Protein AF-A0A0N5CHK1-F1 (afdb_monomer_lite)

Secondary structure (DSSP, 8-state):
---HHHHHHHHHTT--HHHHHHHHHHHH-TTSS-HHHHHHHHHHHHTT----S----S-S--HHHHHHHHHHHHH-TT--HHHHHHHHT--HHHHHHHHHHTT-----PPP--SS----HHHHHHHHHHHHHHHHHH-HHHHTSSSPEE-----HHHHSHHHHHHHHHTT-EEPPPPTT-GGG-HIIIIIHHHHHHHHTT---SSHHHHHHHH-

Radius of gyration: 28.59 Å; chains: 1; bounding box: 66×38×66 Å

InterPro domains:
  IPR036397 Ribonuclease H superfamily [G3DSA:3.30.420.10] (65-214)
  IPR041426 Mos1 transposase, HTH domain [PF17906] (2-49)
  IPR052709 Transposase-Methyltransferase Hybrid [PTHR46060] (111-213)

pLDDT: mean 76.2, std 13.8, range [38.25, 93.94]

Structure (mmCIF, N/CA/C/O backbone):
data_AF-A0A0N5CHK1-F1
#
_entry.id   AF-A0A0N5CHK1-F1
#
loop_
_atom_site.group_PDB
_atom_site.id
_atom_site.type_symbol
_atom_site.label_atom_id
_atom_site.label_alt_id
_atom_site.label_comp_id
_atom_site.label_asym_id
_atom_site.label_entity_id
_atom_site.label_seq_id
_atom_site.pdbx_PDB_ins_code
_atom_site.Cartn_x
_atom_site.Cartn_y
_atom_site.Cartn_z
_atom_site.occupancy
_atom_site.B_iso_or_equiv
_atom_site.auth_seq_id
_atom_site.auth_comp_id
_atom_site.auth_asym_id
_atom_site.auth_atom_id
_atom_site.pdbx_PDB_model_num
ATOM 1 N N . MET A 1 1 ? -17.441 7.096 23.312 1.00 62.09 1 MET A N 1
ATOM 2 C CA . MET A 1 1 ? -17.789 6.031 24.275 1.00 62.09 1 MET A CA 1
ATOM 3 C C . MET A 1 1 ? -19.220 5.585 24.031 1.00 62.09 1 MET A C 1
ATOM 5 O O . MET A 1 1 ? -20.075 6.449 23.854 1.00 62.09 1 MET A O 1
ATOM 9 N N . ASP A 1 2 ? -19.479 4.277 23.972 1.00 74.94 2 ASP A N 1
ATOM 10 C CA . ASP A 1 2 ? -20.844 3.752 23.862 1.00 74.94 2 ASP A CA 1
ATOM 11 C C . ASP A 1 2 ? -21.443 3.550 25.261 1.00 74.94 2 ASP A C 1
ATOM 13 O O . ASP A 1 2 ? -20.966 2.743 26.053 1.00 74.94 2 ASP A O 1
ATOM 17 N N . PHE A 1 3 ? -22.500 4.299 25.570 1.00 82.94 3 PHE A N 1
ATOM 18 C CA . PHE A 1 3 ? -23.173 4.258 26.868 1.00 82.94 3 PHE A CA 1
ATOM 19 C C . PHE A 1 3 ? -24.370 3.289 26.904 1.00 82.94 3 PHE A C 1
ATOM 21 O O . PHE A 1 3 ? -25.046 3.203 27.930 1.00 82.94 3 PHE A O 1
ATOM 28 N N . ARG A 1 4 ? -24.656 2.545 25.823 1.00 82.19 4 ARG A N 1
ATOM 29 C CA . ARG A 1 4 ? -25.821 1.638 25.731 1.00 82.19 4 ARG A CA 1
ATOM 30 C C . ARG A 1 4 ? -25.856 0.574 26.826 1.00 82.19 4 ARG A C 1
ATOM 32 O O . ARG A 1 4 ? -26.925 0.326 27.382 1.00 82.19 4 ARG A O 1
ATOM 39 N N . LEU A 1 5 ? -24.707 -0.007 27.172 1.00 80.81 5 LEU A N 1
ATOM 40 C CA . LEU A 1 5 ? -24.612 -1.005 28.242 1.00 80.81 5 LEU A CA 1
ATOM 41 C C . LEU A 1 5 ? -24.980 -0.401 29.608 1.00 80.81 5 LEU A C 1
ATOM 43 O O . LEU A 1 5 ? -25.740 -0.991 30.374 1.00 80.81 5 LEU A O 1
ATOM 47 N N . ILE A 1 6 ? -24.520 0.827 29.866 1.00 86.88 6 ILE A N 1
ATOM 48 C CA . ILE A 1 6 ? -24.834 1.582 31.087 1.00 86.88 6 ILE A CA 1
ATOM 49 C C . ILE A 1 6 ? -26.324 1.953 31.121 1.00 86.88 6 ILE A C 1
ATOM 51 O O . ILE A 1 6 ? -26.953 1.884 32.177 1.00 86.88 6 ILE A O 1
ATOM 55 N N . TYR A 1 7 ? -26.923 2.293 29.973 1.00 88.94 7 TYR A N 1
ATOM 56 C CA . TYR A 1 7 ? -28.363 2.544 29.888 1.00 88.94 7 TYR A CA 1
ATOM 57 C C . TYR A 1 7 ? -29.173 1.300 30.266 1.00 88.94 7 TYR A C 1
ATOM 59 O O . TYR A 1 7 ? -30.124 1.415 31.034 1.00 88.94 7 TYR A O 1
ATOM 67 N N . LEU A 1 8 ? -28.804 0.120 29.761 1.00 84.88 8 LEU A N 1
ATOM 68 C CA . LEU A 1 8 ? -29.519 -1.118 30.071 1.00 84.88 8 LEU A CA 1
ATOM 69 C C . LEU A 1 8 ? -29.406 -1.490 31.554 1.00 84.88 8 LEU A C 1
ATOM 71 O O . LEU A 1 8 ? -30.403 -1.878 32.161 1.00 84.88 8 LEU A O 1
ATOM 75 N N . TYR A 1 9 ? -28.216 -1.345 32.140 1.00 86.69 9 TYR A N 1
ATOM 76 C CA . TYR A 1 9 ? -27.998 -1.578 33.567 1.00 86.69 9 TYR A CA 1
ATOM 77 C C . TYR A 1 9 ? -28.905 -0.684 34.428 1.00 86.69 9 TYR A C 1
ATOM 79 O O . TYR A 1 9 ? -29.660 -1.173 35.264 1.00 86.69 9 TYR A O 1
ATOM 87 N N . GLU A 1 10 ? -28.919 0.624 34.163 1.00 90.69 10 GLU A N 1
ATOM 88 C CA . GLU A 1 10 ? -29.753 1.580 34.904 1.00 90.69 10 GLU A CA 1
ATOM 89 C C . GLU A 1 10 ? -31.259 1.380 34.652 1.00 90.69 10 GLU A C 1
ATOM 91 O O . GLU A 1 10 ? -32.068 1.606 35.553 1.00 90.69 10 GLU A O 1
ATOM 96 N N . PHE A 1 11 ? -31.642 0.914 33.459 1.00 88.69 11 PHE A N 1
ATOM 97 C CA . PHE A 1 11 ? -33.020 0.535 33.140 1.00 88.69 11 PHE A CA 1
ATOM 98 C C . PHE A 1 11 ? -33.480 -0.688 33.942 1.00 88.69 11 PHE A C 1
ATOM 100 O O . PHE A 1 11 ? -34.573 -0.663 34.506 1.00 88.69 11 PHE A O 1
ATOM 107 N N . LYS A 1 12 ? -32.643 -1.732 34.049 1.00 86.69 12 LYS A N 1
ATOM 108 C CA . LYS A 1 12 ? -32.928 -2.921 34.874 1.00 86.69 12 LYS A CA 1
ATOM 109 C C . LYS A 1 12 ? -33.036 -2.585 36.363 1.00 86.69 12 LYS A C 1
ATOM 111 O O . LYS A 1 12 ? -33.821 -3.208 37.064 1.00 86.69 12 LYS A O 1
ATOM 116 N N . LEU A 1 13 ? -32.312 -1.563 36.825 1.00 87.62 13 LEU A N 1
ATOM 117 C CA . LEU A 1 13 ? -32.441 -1.004 38.177 1.00 87.62 13 LEU A CA 1
ATOM 118 C C . LEU A 1 13 ? -33.680 -0.103 38.368 1.00 87.62 13 LEU A C 1
ATOM 120 O O . LEU A 1 13 ? -33.826 0.512 39.425 1.00 87.62 13 LEU A O 1
ATOM 124 N N . GLY A 1 14 ? -34.542 0.043 37.356 1.00 88.19 14 GLY A N 1
ATOM 125 C CA . GLY A 1 14 ? -35.774 0.832 37.438 1.00 88.19 14 GLY A CA 1
ATOM 126 C C . GLY A 1 14 ? -35.555 2.345 37.536 1.00 88.19 14 GLY A C 1
ATOM 127 O O . GLY A 1 14 ? -36.450 3.079 37.954 1.00 88.19 14 GLY A O 1
ATOM 128 N N . GLN A 1 15 ? -34.370 2.845 37.180 1.00 90.88 15 GLN A N 1
ATOM 129 C CA . GLN A 1 15 ? -34.070 4.271 37.293 1.00 90.88 15 GLN A CA 1
ATOM 130 C C . GLN A 1 15 ? -34.737 5.071 36.170 1.00 90.88 15 GLN A C 1
ATOM 132 O O . GLN A 1 15 ? -34.967 4.579 35.070 1.00 90.88 15 GLN A O 1
ATOM 137 N N . ALA A 1 16 ? -35.037 6.347 36.426 1.00 92.00 16 ALA A N 1
ATOM 138 C CA . ALA A 1 16 ? -35.591 7.240 35.411 1.00 92.00 16 ALA A CA 1
ATOM 139 C C . ALA A 1 16 ? -34.495 7.789 34.479 1.00 92.00 16 ALA A C 1
ATOM 141 O O . ALA A 1 16 ? -33.432 8.210 34.937 1.00 92.00 16 ALA A O 1
ATOM 142 N N . ALA A 1 17 ? -34.792 7.925 33.181 1.00 90.75 17 ALA A N 1
ATOM 143 C CA . ALA A 1 17 ? -33.837 8.388 32.164 1.00 90.75 17 ALA A CA 1
ATOM 144 C C . ALA A 1 17 ? -33.163 9.740 32.487 1.00 90.75 17 ALA A C 1
ATOM 146 O O . ALA A 1 17 ? -31.998 9.962 32.155 1.00 90.75 17 ALA A O 1
ATOM 147 N N . ALA A 1 18 ? -33.872 10.650 33.164 1.00 91.50 18 ALA A N 1
ATOM 148 C CA . ALA A 1 18 ? -33.305 11.923 33.611 1.00 91.50 18 ALA A CA 1
ATOM 149 C C . ALA A 1 18 ? -32.226 11.733 34.693 1.00 91.50 18 ALA A C 1
ATOM 151 O O . ALA A 1 18 ? -31.191 12.399 34.654 1.00 91.50 18 ALA A O 1
ATOM 152 N N . LYS A 1 19 ? -32.440 10.799 35.628 1.00 93.00 19 LYS A N 1
ATOM 153 C CA . LYS A 1 19 ? -31.485 10.458 36.689 1.00 93.00 19 LYS A CA 1
ATOM 154 C C . LYS A 1 19 ? -30.264 9.747 36.107 1.00 93.00 19 LYS A C 1
ATOM 156 O O . LYS A 1 19 ? -29.143 10.128 36.429 1.00 93.00 19 LYS A O 1
ATOM 161 N N . THR A 1 20 ? -30.471 8.821 35.171 1.00 93.25 20 THR A N 1
ATOM 162 C CA . THR A 1 20 ? -29.396 8.162 34.411 1.00 93.25 20 THR A CA 1
ATOM 163 C C . THR A 1 20 ? -28.550 9.173 33.633 1.00 93.25 20 THR A C 1
ATOM 165 O O . THR A 1 20 ? -27.326 9.136 33.708 1.00 93.25 20 THR A O 1
ATOM 168 N N . SER A 1 21 ? -29.176 10.144 32.956 1.00 93.94 21 SER A N 1
ATOM 169 C CA . SER A 1 21 ? -28.452 11.200 32.233 1.00 93.94 21 SER A CA 1
ATOM 170 C C . SER A 1 21 ? -27.570 12.039 33.154 1.00 93.94 21 SER A C 1
ATOM 172 O O . SER A 1 21 ? -26.433 12.336 32.798 1.00 93.94 21 SER A O 1
ATOM 174 N N . ARG A 1 22 ? -28.080 12.418 34.334 1.00 92.50 22 ARG A N 1
ATOM 175 C CA . ARG A 1 22 ? -27.316 13.187 35.327 1.00 92.50 22 ARG A CA 1
ATOM 176 C C . ARG A 1 22 ? -26.149 12.375 35.886 1.00 92.50 22 ARG A C 1
ATOM 178 O O . ARG A 1 22 ? -25.054 12.911 35.968 1.00 92.50 22 ARG A O 1
ATOM 185 N N . LYS A 1 23 ? -26.359 11.093 36.213 1.00 92.25 23 LYS A N 1
ATOM 186 C CA . LYS A 1 23 ? -25.294 10.190 36.686 1.00 92.25 23 LYS A CA 1
ATOM 187 C C . LYS A 1 23 ? -24.163 10.061 35.667 1.00 92.25 23 LYS A C 1
ATOM 189 O O . LYS A 1 23 ? -23.007 10.235 36.026 1.00 92.25 23 LYS A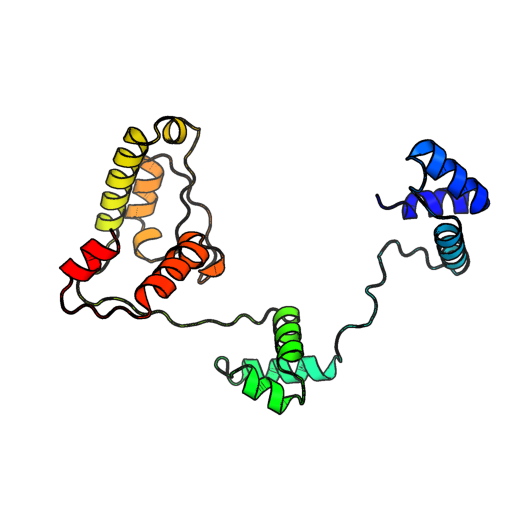 O 1
ATOM 194 N N . ILE A 1 24 ? -24.499 9.815 34.400 1.00 91.00 24 ILE A N 1
ATOM 195 C CA . ILE A 1 24 ? -23.502 9.643 33.334 1.00 91.00 24 ILE A CA 1
ATOM 196 C C . ILE A 1 24 ? -22.759 10.952 33.073 1.00 91.00 24 ILE A C 1
ATOM 198 O O . ILE A 1 24 ? -21.538 10.946 33.010 1.00 91.00 24 ILE A O 1
ATOM 202 N N . ASN A 1 25 ? -23.460 12.085 32.996 1.00 91.69 25 ASN A N 1
ATOM 203 C CA . ASN A 1 25 ? -22.794 13.375 32.803 1.00 91.69 25 ASN A CA 1
ATOM 204 C C . ASN A 1 25 ? -21.941 13.785 34.019 1.00 91.69 25 ASN A C 1
ATOM 206 O O . ASN A 1 25 ? -20.935 14.461 33.848 1.00 91.69 25 ASN A O 1
ATOM 210 N N . LYS A 1 26 ? -22.300 13.350 35.236 1.00 92.31 26 LYS A N 1
ATOM 211 C CA . LYS A 1 26 ? -21.479 13.550 36.439 1.00 92.31 26 LYS A CA 1
ATOM 212 C C . LYS A 1 26 ? -20.220 12.674 36.435 1.00 92.31 26 LYS A C 1
ATOM 214 O O . LYS A 1 26 ? -19.177 13.143 36.864 1.00 92.31 26 LYS A O 1
ATOM 219 N N . ALA A 1 27 ? -20.319 11.427 35.973 1.00 89.56 27 ALA A N 1
ATOM 220 C CA . ALA A 1 27 ? -19.205 10.477 35.977 1.00 89.56 27 ALA A CA 1
ATOM 221 C C . ALA A 1 27 ? -18.243 10.647 34.787 1.00 89.56 27 ALA A C 1
ATOM 223 O O . ALA A 1 27 ? -17.043 10.479 34.951 1.00 89.56 27 ALA A O 1
ATOM 224 N N . PHE A 1 28 ? -18.762 10.980 33.601 1.00 88.06 28 PHE A N 1
ATOM 225 C CA . PHE A 1 28 ? -17.998 11.001 32.344 1.00 88.06 28 PHE A CA 1
ATOM 226 C C . PHE A 1 28 ? -17.829 12.405 31.740 1.00 88.06 28 PHE A C 1
ATOM 228 O O . PHE A 1 28 ? -17.188 12.553 30.705 1.00 88.06 28 PHE A O 1
ATOM 235 N N . GLY A 1 29 ? -18.388 13.439 32.377 1.00 86.81 29 GLY A N 1
ATOM 236 C CA . GLY A 1 29 ? -18.289 14.835 31.947 1.00 86.81 29 GLY A CA 1
ATOM 237 C C . GLY A 1 29 ? -19.579 15.392 31.339 1.00 86.81 29 GLY A C 1
ATOM 238 O O . GLY A 1 29 ? -20.429 14.664 30.805 1.00 86.81 29 GLY A O 1
ATOM 239 N N . GLN A 1 30 ? -19.735 16.716 31.425 1.00 77.56 30 GLN A N 1
ATOM 240 C CA . GLN A 1 30 ? -20.906 17.436 30.924 1.00 77.56 30 GLN A CA 1
ATOM 241 C C . GLN A 1 30 ? -21.118 17.122 29.428 1.00 77.56 30 GLN A C 1
ATOM 243 O O . GLN A 1 30 ? -20.192 17.232 28.634 1.00 77.56 30 GLN A O 1
ATOM 248 N N . ARG A 1 31 ? -22.354 16.774 29.032 1.00 80.06 31 ARG A N 1
ATOM 249 C CA . ARG A 1 31 ? -22.768 16.421 27.648 1.00 80.06 31 ARG A CA 1
ATOM 250 C C . ARG A 1 31 ? -22.322 15.045 27.127 1.00 80.06 31 ARG A C 1
ATOM 252 O O . ARG A 1 31 ? -22.572 14.756 25.961 1.00 80.06 31 ARG A O 1
ATOM 259 N N . SER A 1 32 ? -21.787 14.165 27.973 1.00 83.19 32 SER A N 1
ATOM 260 C CA . SER A 1 32 ? -21.510 12.761 27.610 1.00 83.19 32 SER A CA 1
ATOM 261 C C . SER A 1 32 ? -22.737 12.024 27.066 1.00 83.19 32 SER A C 1
ATOM 263 O O . SER A 1 32 ? -22.637 11.174 26.185 1.00 83.19 32 SER A O 1
ATOM 265 N N . THR A 1 33 ? -23.925 12.355 27.575 1.00 84.00 33 THR A N 1
ATOM 266 C CA . THR A 1 33 ? -25.187 11.785 27.109 1.00 84.00 33 THR A CA 1
ATOM 267 C C . THR A 1 33 ? -26.345 12.777 27.199 1.00 84.00 33 THR A C 1
ATOM 269 O O . THR A 1 33 ? -26.366 13.685 28.038 1.00 84.00 33 THR A O 1
ATOM 272 N N . ASN A 1 34 ? -27.357 12.570 26.353 1.00 87.69 34 ASN A N 1
ATOM 273 C CA . ASN A 1 34 ? -28.593 13.345 26.341 1.00 87.69 34 ASN A CA 1
ATOM 274 C C . ASN A 1 34 ? -29.754 12.519 26.921 1.00 87.69 34 ASN A C 1
ATOM 276 O O . ASN A 1 34 ? -29.996 11.384 26.499 1.00 87.69 34 ASN A O 1
ATOM 280 N N . LYS A 1 35 ? -30.535 13.124 27.828 1.00 91.00 35 LYS A N 1
ATOM 281 C CA . LYS A 1 35 ? -31.791 12.569 28.365 1.00 91.00 35 LYS A CA 1
ATOM 282 C C . LYS A 1 35 ? -32.686 11.997 27.261 1.00 91.00 35 LYS A C 1
ATOM 284 O O . LYS A 1 35 ? -33.236 10.912 27.435 1.00 91.00 35 LYS A O 1
ATOM 289 N N . ARG A 1 36 ? -32.813 12.693 26.126 1.00 86.69 36 ARG A N 1
ATOM 290 C CA . ARG A 1 36 ? -33.676 12.289 25.002 1.00 86.69 36 ARG A CA 1
ATOM 291 C C . ARG A 1 36 ? -33.212 10.979 24.356 1.00 86.69 36 ARG A C 1
ATOM 293 O O . ARG A 1 36 ? -34.038 10.154 23.976 1.00 86.69 36 ARG A O 1
ATOM 300 N N . THR A 1 37 ? -31.900 10.760 24.288 1.00 86.75 37 THR A N 1
ATOM 301 C CA . THR A 1 37 ? -31.298 9.519 23.779 1.00 86.75 37 THR A CA 1
ATOM 302 C C . THR A 1 37 ? -31.564 8.353 24.727 1.00 86.75 37 THR A C 1
ATOM 304 O O . THR A 1 37 ? -31.977 7.286 24.278 1.00 86.75 37 THR A O 1
ATOM 307 N N . ILE A 1 38 ? -31.419 8.572 26.038 1.00 89.12 38 ILE A N 1
ATOM 308 C CA . ILE A 1 38 ? -31.688 7.549 27.061 1.00 89.12 38 ILE A CA 1
ATOM 309 C C . ILE A 1 38 ? -33.172 7.178 27.082 1.00 89.12 38 ILE A C 1
ATOM 311 O O . ILE A 1 38 ? -33.503 5.999 27.117 1.00 89.12 38 ILE A O 1
ATOM 315 N N . GLN A 1 39 ? -34.075 8.159 26.987 1.00 90.31 39 GLN A N 1
ATOM 316 C CA . GLN A 1 39 ? -35.518 7.906 26.905 1.00 90.31 39 GLN A CA 1
ATOM 317 C C . GLN A 1 39 ? -35.884 7.034 25.699 1.00 90.31 39 GLN A C 1
ATOM 319 O O . GLN A 1 39 ? -36.631 6.070 25.849 1.00 90.31 39 GLN A O 1
ATOM 324 N N . ARG A 1 40 ? -35.322 7.331 24.518 1.00 87.88 40 ARG A N 1
ATOM 325 C CA . ARG A 1 40 ? -35.526 6.510 23.315 1.00 87.88 40 ARG A CA 1
ATOM 326 C C . ARG A 1 40 ? -35.016 5.079 23.505 1.00 87.88 40 ARG A C 1
ATOM 328 O O . ARG A 1 40 ? -35.692 4.148 23.086 1.00 87.88 40 ARG A O 1
ATOM 335 N N . GLN A 1 41 ? -33.864 4.893 24.149 1.00 84.44 41 GLN A N 1
ATOM 336 C CA . GLN A 1 41 ? -33.317 3.560 24.432 1.00 84.44 41 GLN A CA 1
ATOM 337 C C . GLN A 1 41 ? -34.148 2.794 25.470 1.00 84.44 41 GLN A C 1
ATOM 339 O O . GLN A 1 41 ? -34.466 1.631 25.260 1.00 84.44 41 GLN A O 1
ATOM 344 N N . PHE A 1 42 ? -34.605 3.449 26.538 1.00 89.62 42 PHE A N 1
ATOM 345 C CA . PHE A 1 42 ? -35.477 2.823 27.540 1.00 89.62 42 PHE A CA 1
ATOM 346 C C . PHE A 1 42 ? -36.806 2.379 26.935 1.00 89.62 42 PHE A C 1
ATOM 348 O O . PHE A 1 42 ? -37.318 1.320 27.289 1.00 89.62 42 PHE A O 1
ATOM 355 N N . GLN A 1 43 ? -37.349 3.152 25.993 1.00 86.19 43 GLN A N 1
ATOM 356 C CA . GLN A 1 43 ? -38.550 2.749 25.271 1.00 86.19 43 GLN A CA 1
ATOM 357 C C . GLN A 1 43 ? -38.309 1.501 24.409 1.00 86.19 43 GLN A C 1
ATOM 359 O O . GLN A 1 43 ? -39.164 0.622 24.367 1.00 86.19 43 GLN A O 1
ATOM 364 N N . LYS A 1 44 ? -37.133 1.375 23.781 1.00 82.38 44 LYS A N 1
ATOM 365 C CA . LYS A 1 44 ? -36.745 0.157 23.049 1.00 82.38 44 LYS A CA 1
ATOM 366 C C . LYS A 1 44 ? -36.615 -1.055 23.975 1.00 82.38 44 LYS A C 1
ATOM 368 O O . LYS A 1 44 ? -37.156 -2.110 23.662 1.00 82.38 44 LYS A O 1
ATOM 373 N N . PHE A 1 45 ? -36.003 -0.882 25.148 1.00 84.06 45 PHE A N 1
ATOM 374 C CA . PHE A 1 45 ? -35.870 -1.953 26.141 1.00 84.06 45 PHE A CA 1
ATOM 375 C C . PHE A 1 45 ? -37.221 -2.410 26.709 1.00 84.06 45 PHE A C 1
ATOM 377 O O . PHE A 1 45 ? -37.423 -3.606 26.909 1.00 84.06 45 PHE A O 1
ATOM 384 N N . ARG A 1 46 ? -38.177 -1.489 26.909 1.00 83.31 46 ARG A N 1
ATOM 385 C CA . ARG A 1 46 ? -39.568 -1.832 27.270 1.00 83.31 46 ARG A CA 1
ATOM 386 C C . ARG A 1 46 ? -40.242 -2.697 26.210 1.00 83.31 46 ARG A C 1
ATOM 388 O O . ARG A 1 46 ? -40.985 -3.608 26.553 1.00 83.31 46 ARG A O 1
ATOM 395 N N . ASN A 1 47 ? -39.918 -2.462 24.943 1.00 78.19 47 ASN A N 1
ATOM 396 C CA . ASN A 1 47 ? -40.441 -3.213 23.806 1.00 78.19 47 ASN A CA 1
ATOM 397 C C . ASN A 1 47 ? -39.655 -4.523 23.535 1.00 78.19 47 ASN A C 1
ATOM 399 O O . ASN A 1 47 ? -39.743 -5.062 22.437 1.00 78.19 47 ASN A O 1
ATOM 403 N N . ARG A 1 48 ? -38.886 -5.031 24.519 1.00 63.53 48 ARG A N 1
ATOM 404 C CA . ARG A 1 48 ? -38.045 -6.252 24.474 1.00 63.53 48 ARG A CA 1
ATOM 405 C C . ARG A 1 48 ? -36.960 -6.290 23.383 1.00 63.53 48 ARG A C 1
ATOM 407 O O . ARG A 1 48 ? -36.336 -7.328 23.185 1.00 63.53 48 ARG A O 1
ATOM 414 N N . ASP A 1 49 ? -36.647 -5.162 22.748 1.00 60.72 49 ASP A N 1
ATOM 415 C CA . ASP A 1 49 ? -35.516 -5.044 21.820 1.00 60.72 49 ASP A CA 1
ATOM 416 C C . ASP A 1 49 ? -34.243 -4.696 22.616 1.00 60.72 49 ASP A C 1
ATOM 418 O O . ASP A 1 49 ? -33.908 -3.528 22.823 1.00 60.72 49 ASP A O 1
ATOM 422 N N . ILE A 1 50 ? -33.576 -5.728 23.148 1.00 57.50 50 ILE A N 1
ATOM 423 C CA . ILE A 1 50 ? -32.321 -5.628 23.927 1.00 57.50 50 ILE A CA 1
ATOM 424 C C . ILE A 1 50 ? -31.096 -5.741 22.991 1.00 57.50 50 ILE A C 1
ATOM 426 O O . ILE A 1 50 ? -29.965 -5.885 23.446 1.00 57.50 50 ILE A O 1
ATOM 430 N N . SER A 1 51 ? -31.291 -5.692 21.668 1.00 55.81 51 SER A N 1
ATOM 431 C CA . SER A 1 51 ? -30.190 -5.845 20.715 1.00 55.81 51 SER A CA 1
ATOM 432 C C . SER A 1 51 ? -29.128 -4.750 20.915 1.00 55.81 51 SER A C 1
ATOM 434 O O . SER A 1 51 ? -29.385 -3.549 20.827 1.00 55.81 51 SER A O 1
ATOM 436 N N . PHE A 1 52 ? -27.902 -5.174 21.234 1.00 47.69 52 PHE A N 1
ATOM 437 C CA . PHE A 1 52 ? -26.760 -4.276 21.454 1.00 47.69 52 PHE A CA 1
ATOM 438 C C . PHE A 1 52 ? -26.143 -3.778 20.145 1.00 47.69 52 PHE A C 1
ATOM 440 O O . PHE A 1 52 ? -25.389 -2.802 20.128 1.00 47.69 52 PHE A O 1
ATOM 447 N N . GLN A 1 53 ? -26.494 -4.419 19.034 1.00 39.28 53 GLN A N 1
ATOM 448 C CA . GLN A 1 53 ? -26.010 -4.062 17.718 1.00 39.28 53 GLN A CA 1
ATOM 449 C C . GLN A 1 53 ? -26.752 -2.823 17.217 1.00 39.28 53 GLN A C 1
ATOM 451 O O . GLN A 1 53 ? -27.971 -2.683 17.329 1.00 39.28 53 GLN A O 1
ATOM 456 N N . ARG A 1 54 ? -25.991 -1.865 16.684 1.00 38.25 54 ARG A N 1
ATOM 457 C CA . ARG A 1 54 ? -26.554 -0.809 15.844 1.00 38.25 54 ARG A CA 1
ATOM 458 C C . ARG A 1 54 ? -27.288 -1.554 14.720 1.00 38.25 54 ARG A C 1
ATOM 460 O O . ARG A 1 54 ? -26.618 -2.214 13.942 1.00 38.25 54 ARG A O 1
ATOM 467 N N . LYS A 1 55 ? -28.629 -1.503 14.676 1.00 47.69 55 LYS A N 1
ATOM 468 C CA . LYS A 1 55 ? -29.366 -1.886 13.465 1.00 47.69 55 LYS A CA 1
ATOM 469 C C . LYS A 1 55 ? -28.707 -1.100 12.342 1.00 47.69 55 LYS A C 1
ATOM 471 O O . LYS A 1 55 ? -28.690 0.131 12.413 1.00 47.69 55 LYS A O 1
ATOM 476 N N . GLU A 1 56 ? -28.042 -1.802 11.431 1.00 39.03 56 GLU A N 1
ATOM 477 C CA . GLU A 1 56 ? -27.601 -1.205 10.184 1.00 39.03 56 GLU A CA 1
ATOM 478 C C . GLU A 1 56 ? -28.863 -0.615 9.580 1.00 39.03 56 GLU A C 1
ATOM 480 O O . GLU A 1 56 ? -29.837 -1.328 9.340 1.00 39.03 56 GLU A O 1
ATOM 485 N N . ASP A 1 57 ? -28.906 0.716 9.512 1.00 40.31 57 ASP A N 1
ATOM 486 C CA . ASP A 1 57 ? -29.995 1.411 8.854 1.00 40.31 57 ASP A CA 1
ATOM 487 C C . ASP A 1 57 ? -30.124 0.758 7.480 1.00 40.31 57 ASP A C 1
ATOM 489 O O . ASP A 1 57 ? -29.194 0.814 6.675 1.00 40.31 57 ASP A O 1
ATOM 493 N N . SER A 1 58 ? -31.263 0.120 7.231 1.00 42.00 58 SER A N 1
ATOM 494 C CA . SER A 1 58 ? -31.666 -0.426 5.944 1.00 42.00 58 SER A CA 1
ATOM 495 C C . SER A 1 58 ? -31.881 0.727 4.960 1.00 42.00 58 SER A C 1
ATOM 497 O O . SER A 1 58 ? -32.999 1.108 4.628 1.00 42.00 58 SER A O 1
ATOM 499 N N . ARG A 1 59 ? -30.763 1.326 4.554 1.00 45.62 59 ARG A N 1
ATOM 500 C CA . ARG A 1 59 ? -30.583 2.216 3.406 1.00 45.62 59 ARG A CA 1
ATOM 501 C C . ARG A 1 59 ? -29.645 1.582 2.371 1.00 45.62 59 ARG A C 1
ATOM 503 O O . ARG A 1 59 ? -29.126 2.277 1.508 1.00 45.62 59 ARG A O 1
ATOM 510 N N . GLY A 1 60 ? -29.421 0.271 2.461 1.00 42.59 60 GLY A N 1
ATOM 511 C CA . GLY A 1 60 ? -28.587 -0.482 1.537 1.00 42.59 60 GLY A CA 1
ATOM 512 C C . GLY A 1 60 ? -29.436 -1.345 0.612 1.00 42.59 60 GLY A C 1
ATOM 513 O O . GLY A 1 60 ? -29.995 -2.331 1.069 1.00 42.59 60 GLY A O 1
ATOM 514 N N . ILE A 1 61 ? -29.467 -0.964 -0.668 1.00 46.88 61 ILE A N 1
ATOM 515 C CA . ILE A 1 61 ? -29.247 -1.866 -1.807 1.00 46.88 61 ILE A CA 1
ATOM 516 C C . ILE A 1 61 ? -30.311 -2.966 -2.029 1.00 46.88 61 ILE A C 1
ATOM 518 O O . ILE A 1 61 ? -30.453 -3.915 -1.262 1.00 46.88 61 ILE A O 1
ATOM 522 N N . ASN A 1 62 ? -31.031 -2.868 -3.151 1.00 58.12 62 ASN A N 1
ATOM 523 C CA . ASN A 1 62 ? -32.032 -3.844 -3.572 1.00 58.12 62 ASN A CA 1
ATOM 524 C C . ASN A 1 62 ? -31.361 -5.191 -3.911 1.00 58.12 62 ASN A C 1
ATOM 526 O O . ASN A 1 62 ? -30.509 -5.273 -4.793 1.00 58.12 62 ASN A O 1
ATOM 530 N N . VAL A 1 63 ? -31.763 -6.265 -3.226 1.00 54.22 63 VAL A N 1
ATOM 531 C CA . VAL A 1 63 ? -31.243 -7.636 -3.410 1.00 54.22 63 VAL A CA 1
ATOM 532 C C . VAL A 1 63 ? -31.310 -8.093 -4.879 1.00 54.22 63 VAL A C 1
ATOM 534 O O . VAL A 1 63 ? -30.450 -8.846 -5.330 1.00 54.22 63 VAL A O 1
ATOM 537 N N . LEU A 1 64 ? -32.273 -7.585 -5.658 1.00 57.19 64 LEU A N 1
ATOM 538 C CA . LEU A 1 64 ? -32.418 -7.901 -7.082 1.00 57.19 64 LEU A CA 1
ATOM 539 C C . LEU A 1 64 ? -31.334 -7.258 -7.968 1.00 57.19 64 LEU A C 1
ATOM 541 O O . LEU A 1 64 ? -30.932 -7.845 -8.974 1.0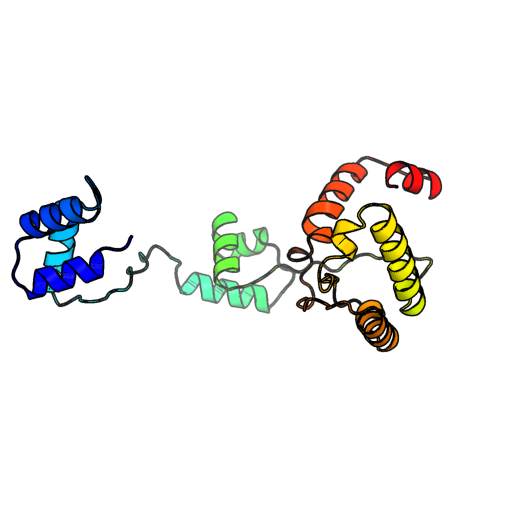0 57.19 64 LEU A O 1
ATOM 545 N N . GLU A 1 65 ? -30.851 -6.066 -7.608 1.00 63.69 65 GLU A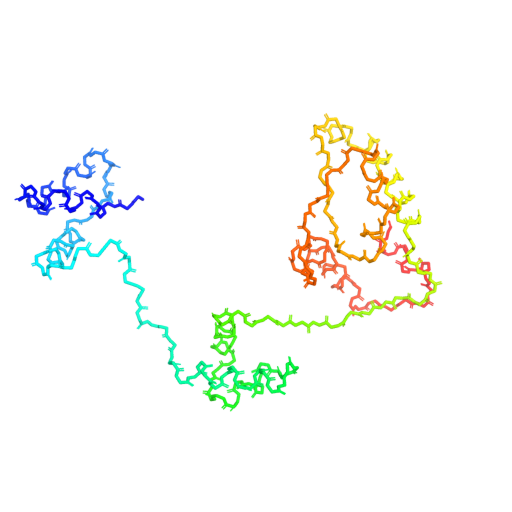 N 1
ATOM 546 C CA . GLU A 1 65 ? -29.783 -5.362 -8.337 1.00 63.69 65 GLU A CA 1
ATOM 547 C C . GLU A 1 65 ? -28.430 -6.060 -8.133 1.00 63.69 65 GLU A C 1
ATOM 549 O O . GLU A 1 65 ? -27.637 -6.176 -9.067 1.00 63.69 65 GLU A O 1
ATOM 554 N N . ASN A 1 66 ? -28.220 -6.634 -6.948 1.00 65.38 66 ASN A N 1
ATOM 555 C CA . ASN A 1 66 ? -27.023 -7.400 -6.599 1.00 65.38 66 ASN A CA 1
ATOM 556 C C . ASN A 1 66 ? -26.859 -8.678 -7.433 1.00 65.38 66 ASN A C 1
ATOM 558 O O . ASN A 1 66 ? -25.793 -8.925 -7.997 1.00 65.38 66 ASN A O 1
ATOM 562 N N . GLU A 1 67 ? -27.927 -9.467 -7.563 1.00 71.06 67 GLU A N 1
ATOM 563 C CA . GLU A 1 67 ? -27.921 -10.707 -8.354 1.00 71.06 67 GLU A CA 1
ATOM 564 C C . GLU A 1 67 ? -27.714 -10.450 -9.856 1.00 71.06 67 GLU A C 1
ATOM 566 O O . GLU A 1 67 ? -27.152 -11.275 -10.583 1.00 71.06 67 GLU A O 1
ATOM 571 N N . LYS A 1 68 ? -28.154 -9.288 -10.356 1.00 76.25 68 LYS A N 1
ATOM 572 C CA . LYS A 1 68 ? -27.894 -8.876 -11.743 1.00 76.25 68 LYS A CA 1
ATOM 573 C C . LYS A 1 68 ? -26.426 -8.514 -11.967 1.00 76.25 68 LYS A C 1
ATOM 575 O O . LYS A 1 68 ? -25.852 -8.961 -12.958 1.00 76.25 68 LYS A O 1
ATOM 580 N N . ILE A 1 69 ? -25.817 -7.759 -11.052 1.00 74.62 69 ILE A N 1
ATOM 581 C CA . ILE A 1 69 ? -24.399 -7.368 -11.132 1.00 74.62 69 ILE A CA 1
ATOM 582 C C . ILE A 1 69 ? -23.499 -8.597 -11.180 1.00 74.62 69 ILE A C 1
ATOM 584 O O . ILE A 1 69 ? -22.654 -8.701 -12.069 1.00 74.62 69 ILE A O 1
ATOM 588 N N . LYS A 1 70 ? -23.735 -9.555 -10.279 1.00 78.50 70 LYS A N 1
ATOM 589 C CA . LYS A 1 70 ? -22.960 -10.794 -10.193 1.00 78.50 70 LYS A CA 1
ATOM 590 C C . LYS A 1 70 ? -22.926 -11.552 -11.522 1.00 78.50 70 LYS A C 1
ATOM 592 O O . LYS A 1 70 ? -21.848 -11.844 -12.032 1.00 78.50 70 LYS A O 1
ATOM 597 N N . ARG A 1 71 ? -24.089 -11.762 -12.151 1.00 81.31 71 ARG A N 1
ATOM 598 C CA . ARG A 1 71 ? -24.181 -12.448 -13.453 1.00 81.31 71 ARG A CA 1
ATOM 599 C C . ARG A 1 71 ? -23.441 -11.723 -14.579 1.00 81.31 71 ARG A C 1
ATOM 601 O O . ARG A 1 71 ? -22.849 -12.373 -15.435 1.00 81.31 71 ARG A O 1
ATOM 608 N N . MET A 1 72 ? -23.479 -10.390 -14.599 1.00 78.94 72 MET A N 1
ATOM 609 C CA . MET A 1 72 ? -22.817 -9.603 -15.645 1.00 78.94 72 MET A CA 1
ATOM 610 C C . MET A 1 72 ? -21.291 -9.620 -15.510 1.00 78.94 72 MET A C 1
ATOM 612 O O . MET A 1 72 ? -20.599 -9.728 -16.522 1.00 78.94 72 MET A O 1
ATOM 616 N N . VAL A 1 73 ? -20.777 -9.541 -14.279 1.00 78.12 73 VAL A N 1
ATOM 617 C CA . VAL A 1 73 ? -19.333 -9.562 -13.998 1.00 78.12 73 VAL A CA 1
ATOM 618 C C . VAL A 1 73 ? -18.744 -10.961 -14.207 1.00 78.12 73 VAL A C 1
ATOM 620 O O . VAL A 1 73 ? -17.666 -11.082 -14.780 1.00 78.12 73 VAL A O 1
ATOM 623 N N . GLU A 1 74 ? -19.462 -12.023 -13.826 1.00 81.06 74 GLU A N 1
ATOM 624 C CA . GLU A 1 74 ? -19.024 -13.412 -14.047 1.00 81.06 74 GLU A CA 1
ATOM 625 C C . GLU A 1 74 ? -18.969 -13.788 -15.537 1.00 81.06 74 GLU A C 1
ATOM 627 O O . GLU A 1 74 ? -18.065 -14.509 -15.956 1.00 81.06 74 GLU A O 1
ATOM 632 N N . HIS A 1 75 ? -19.900 -13.288 -16.358 1.00 80.94 75 HIS A N 1
ATOM 633 C CA . HIS A 1 75 ? -19.926 -13.583 -17.795 1.00 80.94 75 HIS A CA 1
ATOM 634 C C . HIS A 1 75 ? -18.814 -12.869 -18.580 1.00 80.94 75 HIS A C 1
ATOM 636 O O . HIS A 1 75 ? -18.312 -13.398 -19.571 1.00 80.94 75 HIS A O 1
ATOM 642 N N . ASN A 1 76 ? -18.430 -11.661 -18.164 1.00 76.00 76 ASN A N 1
ATOM 643 C CA . ASN A 1 76 ? -17.347 -10.912 -18.791 1.00 76.00 76 ASN A CA 1
ATOM 644 C C . ASN A 1 76 ? -16.573 -10.094 -17.743 1.00 76.00 76 ASN A C 1
ATOM 646 O O . ASN A 1 76 ? -16.953 -8.954 -17.465 1.00 76.00 76 ASN A O 1
ATOM 650 N N . PRO A 1 77 ? -15.441 -10.616 -17.236 1.00 71.06 77 PRO A N 1
ATOM 651 C CA . PRO A 1 77 ? -14.643 -9.956 -16.200 1.00 71.06 77 PRO A CA 1
ATOM 652 C C . PRO A 1 77 ? -14.014 -8.619 -16.624 1.00 71.06 77 PRO A C 1
ATOM 654 O O . PRO A 1 77 ? -13.497 -7.896 -15.780 1.00 71.06 77 PRO A O 1
ATOM 657 N N . ARG A 1 78 ? -14.034 -8.280 -17.924 1.00 73.00 78 ARG A N 1
ATOM 658 C CA . ARG A 1 78 ? -13.498 -7.022 -18.481 1.00 73.00 78 ARG A CA 1
ATOM 659 C C . ARG A 1 78 ? -14.591 -6.000 -18.826 1.00 73.00 78 ARG A C 1
ATOM 661 O O . ARG A 1 78 ? -14.335 -5.034 -19.547 1.00 73.00 78 ARG A O 1
ATOM 668 N N . ILE A 1 79 ? -15.830 -6.215 -18.378 1.00 77.31 79 ILE A N 1
ATOM 669 C CA . ILE A 1 79 ? -16.926 -5.272 -18.616 1.00 77.31 79 ILE A CA 1
ATOM 670 C C . ILE A 1 79 ? -16.679 -3.950 -17.876 1.00 77.31 79 ILE A C 1
ATOM 672 O O . ILE A 1 79 ? -16.324 -3.923 -16.705 1.00 77.31 79 ILE A O 1
ATOM 676 N N . THR A 1 80 ? -16.882 -2.825 -18.563 1.00 78.31 80 THR A N 1
ATOM 677 C CA . THR A 1 80 ? -16.661 -1.502 -17.969 1.00 78.31 80 THR A CA 1
ATOM 678 C C . THR A 1 80 ? -17.830 -1.073 -17.087 1.00 78.31 80 THR A C 1
ATOM 680 O O . THR A 1 80 ? -18.997 -1.316 -17.413 1.00 78.31 80 THR A O 1
ATOM 683 N N . VAL A 1 81 ? -17.532 -0.322 -16.022 1.00 72.62 81 VAL A N 1
ATOM 684 C CA . VAL A 1 81 ? -18.524 0.237 -15.082 1.00 72.62 81 VAL A CA 1
ATOM 685 C C . VAL A 1 81 ? -19.649 0.998 -15.792 1.00 72.62 81 VAL A C 1
ATOM 687 O O . VAL A 1 81 ? -20.809 0.878 -15.414 1.00 72.62 81 VAL A O 1
ATOM 690 N N . ARG A 1 82 ? -19.349 1.744 -16.865 1.00 74.69 82 ARG A N 1
ATOM 691 C CA . ARG A 1 82 ? -20.361 2.494 -17.633 1.00 74.69 82 ARG A CA 1
ATOM 692 C C . ARG A 1 82 ? -21.350 1.573 -18.361 1.00 74.69 82 ARG A C 1
ATOM 694 O O . ARG A 1 82 ? -22.528 1.904 -18.465 1.00 74.69 82 ARG A O 1
ATOM 701 N N . LYS A 1 83 ? -20.884 0.420 -18.851 1.00 77.94 83 LYS A N 1
ATOM 702 C CA . LYS A 1 83 ? -21.716 -0.574 -19.547 1.00 77.94 83 LYS A CA 1
ATOM 703 C C . LYS A 1 83 ? -22.510 -1.436 -18.560 1.00 77.94 83 LYS A C 1
ATOM 705 O O . LYS A 1 83 ? -23.665 -1.745 -18.829 1.00 77.94 83 LYS A O 1
ATOM 710 N N . LEU A 1 84 ? -21.925 -1.733 -17.398 1.00 77.06 84 LEU A N 1
ATOM 711 C CA . LEU A 1 84 ? -22.619 -2.291 -16.231 1.00 77.06 84 LEU A CA 1
ATOM 712 C C . LEU A 1 84 ? -23.767 -1.380 -15.780 1.00 77.06 84 LEU A C 1
ATOM 714 O O . LEU A 1 84 ? -24.908 -1.823 -15.696 1.00 77.06 84 LEU A O 1
ATOM 718 N N . ALA A 1 85 ? -23.481 -0.093 -15.578 1.00 78.31 85 ALA A N 1
ATOM 719 C CA . ALA A 1 85 ? -24.452 0.899 -15.128 1.00 78.31 85 ALA A CA 1
ATOM 720 C C . ALA A 1 85 ? -25.663 1.024 -16.061 1.00 78.31 85 ALA A C 1
ATOM 722 O O . ALA A 1 85 ? -26.800 1.037 -15.595 1.00 78.31 85 ALA A O 1
ATOM 723 N N . GLY A 1 86 ? -25.428 1.026 -17.377 1.00 76.12 86 GLY A N 1
ATOM 724 C CA . GLY A 1 86 ? -26.500 1.022 -18.373 1.00 76.12 86 GLY A CA 1
ATOM 725 C C . GLY A 1 86 ? -27.353 -0.253 -18.374 1.00 76.12 86 GLY A C 1
ATOM 726 O O . GLY A 1 86 ? -28.533 -0.178 -18.685 1.00 76.12 86 GLY A O 1
ATOM 727 N N . GLY A 1 87 ? -26.795 -1.411 -18.001 1.00 74.56 87 GLY A N 1
ATOM 728 C CA . GLY A 1 87 ? -27.534 -2.682 -17.939 1.00 74.56 87 GLY A CA 1
ATOM 729 C C . GLY A 1 87 ? -28.386 -2.870 -16.679 1.00 74.56 87 GLY A C 1
ATOM 730 O O . GLY A 1 87 ? -29.293 -3.702 -16.668 1.00 74.56 87 GLY A O 1
ATOM 731 N N . ILE A 1 88 ? -28.099 -2.110 -15.619 1.00 74.81 88 ILE A N 1
ATOM 732 C CA . ILE A 1 88 ? -28.799 -2.175 -14.323 1.00 74.81 88 ILE A CA 1
ATOM 733 C C . ILE A 1 88 ? -29.647 -0.908 -14.095 1.00 74.81 88 ILE A C 1
ATOM 735 O O . ILE A 1 88 ? -30.318 -0.793 -13.079 1.00 74.81 88 ILE A O 1
ATOM 739 N N . GLU A 1 89 ? -29.625 0.038 -15.043 1.00 76.00 89 GLU A N 1
ATOM 740 C CA . GLU A 1 89 ? -30.282 1.351 -14.953 1.00 76.00 89 GLU A CA 1
ATOM 741 C C . GLU A 1 89 ? -29.885 2.142 -13.685 1.00 76.00 89 GLU A C 1
ATOM 743 O O . GLU A 1 89 ? -30.660 2.933 -13.149 1.00 76.00 89 GLU A O 1
ATOM 748 N N . CYS A 1 90 ? -28.645 1.961 -13.208 1.00 69.81 90 CYS A N 1
ATOM 749 C CA . CYS A 1 90 ? -28.091 2.689 -12.063 1.00 69.81 90 CYS A CA 1
ATOM 750 C C . CYS A 1 90 ? -27.140 3.812 -12.496 1.00 69.81 90 CYS A C 1
ATOM 752 O O . CYS A 1 90 ? -26.489 3.761 -13.538 1.00 69.81 90 CYS A O 1
ATOM 754 N N . GLN A 1 91 ? -27.008 4.847 -11.660 1.00 70.88 91 GLN A N 1
ATOM 755 C CA . GLN A 1 91 ? -25.920 5.814 -11.815 1.00 70.88 91 GLN A CA 1
ATOM 756 C C . GLN A 1 91 ? -24.571 5.133 -11.568 1.00 70.88 91 GLN A C 1
ATOM 758 O O . GLN A 1 91 ? -24.441 4.354 -10.626 1.00 70.88 91 GLN A O 1
ATOM 763 N N . CYS A 1 92 ? -23.549 5.485 -12.357 1.00 63.72 92 CYS A N 1
ATOM 764 C CA . CYS A 1 92 ? -22.214 4.874 -12.284 1.00 63.72 92 CYS A CA 1
ATOM 765 C C . CYS A 1 92 ? -21.646 4.839 -10.853 1.00 63.72 92 CYS A C 1
ATOM 767 O O . CYS A 1 92 ? -21.087 3.828 -10.446 1.00 63.72 92 CYS A O 1
ATOM 769 N N . SER A 1 93 ? -21.855 5.900 -10.068 1.00 61.00 93 SER A N 1
ATOM 770 C CA . SER A 1 93 ? -21.434 6.001 -8.663 1.00 61.00 93 SER A CA 1
ATOM 771 C C . SER A 1 93 ? -22.049 4.911 -7.779 1.00 61.00 93 SER A C 1
ATOM 773 O O . SER A 1 93 ? -21.359 4.304 -6.964 1.00 61.00 93 SER A O 1
ATOM 775 N N . ASN A 1 94 ? -23.340 4.624 -7.971 1.00 64.75 94 ASN A N 1
ATOM 776 C CA . ASN A 1 94 ? -24.049 3.589 -7.222 1.00 64.75 94 ASN A CA 1
ATOM 777 C C . ASN A 1 94 ? -23.571 2.201 -7.643 1.00 64.75 94 ASN A C 1
ATOM 779 O O . ASN A 1 94 ? -23.352 1.349 -6.788 1.00 64.75 94 ASN A O 1
ATOM 783 N N . CYS A 1 95 ? -23.347 1.987 -8.941 1.00 66.62 95 CYS A N 1
ATOM 784 C CA . CYS A 1 95 ? -22.856 0.708 -9.440 1.00 66.62 95 CYS A CA 1
ATOM 785 C C . CYS A 1 95 ? -21.425 0.414 -8.933 1.00 66.62 95 CYS A C 1
ATOM 787 O O . CYS A 1 95 ? -21.127 -0.726 -8.594 1.00 66.62 95 CYS A O 1
ATOM 789 N N . ILE A 1 96 ? -20.567 1.433 -8.781 1.00 68.56 96 ILE A N 1
ATOM 790 C CA . ILE A 1 96 ? -19.247 1.299 -8.131 1.00 68.56 96 ILE A CA 1
ATOM 791 C C . ILE A 1 96 ? -19.404 0.904 -6.661 1.00 68.56 96 ILE A C 1
ATOM 793 O O . ILE A 1 96 ? -18.793 -0.062 -6.209 1.00 68.56 96 ILE A O 1
ATOM 797 N N . GLN A 1 97 ? -20.259 1.608 -5.915 1.00 63.38 97 GLN A N 1
ATOM 798 C CA . GLN A 1 97 ? -20.503 1.305 -4.503 1.00 63.38 97 GLN A CA 1
ATOM 799 C C . GLN A 1 97 ? -21.028 -0.128 -4.305 1.00 63.38 97 GLN A C 1
ATOM 801 O O . GLN A 1 97 ? -20.672 -0.799 -3.334 1.00 63.38 97 GLN A O 1
ATOM 806 N N . LEU A 1 98 ? -21.847 -0.608 -5.240 1.00 68.94 98 LEU A N 1
ATOM 807 C CA . LEU A 1 98 ? -22.364 -1.972 -5.272 1.00 68.94 98 LEU A CA 1
ATOM 808 C C . LEU A 1 98 ? -21.259 -3.001 -5.541 1.00 68.94 98 LEU A C 1
ATOM 810 O O . LEU A 1 98 ? -21.154 -3.968 -4.794 1.00 68.94 98 LEU A O 1
ATOM 814 N N . LEU A 1 99 ? -20.400 -2.779 -6.539 1.00 68.75 99 LEU A N 1
ATOM 815 C CA . LEU A 1 99 ? -19.259 -3.660 -6.834 1.00 68.75 99 LEU A CA 1
ATOM 816 C C . LEU A 1 99 ? -18.315 -3.790 -5.628 1.00 68.75 99 LEU A C 1
ATOM 818 O O . LEU A 1 99 ? -17.952 -4.906 -5.258 1.00 68.75 99 LEU A O 1
ATOM 822 N N . ILE A 1 100 ? -18.035 -2.672 -4.948 1.00 66.69 100 ILE A N 1
ATOM 823 C CA . ILE A 1 100 ? -17.258 -2.632 -3.698 1.00 66.69 100 ILE A CA 1
ATOM 824 C C . ILE A 1 100 ? -17.953 -3.444 -2.596 1.00 66.69 100 ILE A C 1
ATOM 826 O O . ILE A 1 100 ? -17.309 -4.200 -1.871 1.00 66.69 100 ILE A O 1
ATOM 830 N N . THR A 1 101 ? -19.278 -3.330 -2.479 1.00 67.25 101 THR A N 1
ATOM 831 C CA . THR A 1 101 ? -20.058 -4.071 -1.471 1.00 67.25 101 THR A CA 1
ATOM 832 C C . THR A 1 101 ? -19.998 -5.586 -1.701 1.00 67.25 101 THR A C 1
ATOM 834 O O . THR A 1 101 ? -19.965 -6.352 -0.739 1.00 67.25 101 THR A O 1
ATOM 837 N N . HIS A 1 102 ? -19.922 -6.024 -2.960 1.00 65.56 102 HIS A N 1
ATOM 838 C CA . HIS A 1 102 ? -19.792 -7.439 -3.339 1.00 65.56 102 HIS A CA 1
ATOM 839 C C . HIS A 1 102 ? -18.352 -7.935 -3.454 1.00 65.56 102 HIS A C 1
ATOM 841 O O . HIS A 1 102 ? -18.144 -9.080 -3.848 1.00 65.56 102 HIS A O 1
ATOM 847 N N . LYS A 1 103 ? -17.368 -7.112 -3.070 1.00 65.69 103 LYS A N 1
ATOM 848 C CA . LYS A 1 103 ? -15.934 -7.438 -3.134 1.00 65.69 103 LYS A CA 1
ATOM 849 C C . LYS A 1 103 ? -15.447 -7.794 -4.545 1.00 65.69 103 LYS A C 1
ATOM 851 O O . LYS A 1 103 ? -14.543 -8.611 -4.698 1.00 65.69 103 LYS A O 1
ATOM 856 N N . TYR A 1 104 ? -16.051 -7.202 -5.575 1.00 65.81 104 TYR A N 1
ATOM 857 C CA . TYR A 1 104 ? -15.484 -7.241 -6.919 1.00 65.81 104 TYR A CA 1
ATOM 858 C C . TYR A 1 104 ? -14.406 -6.162 -7.029 1.00 65.81 104 TYR A C 1
ATOM 860 O O . TYR A 1 104 ? -14.675 -4.991 -6.763 1.00 65.81 104 TYR A O 1
ATOM 868 N N . GLU A 1 105 ? -13.202 -6.558 -7.433 1.00 53.38 105 GLU A N 1
ATOM 869 C CA . GLU A 1 105 ? -12.053 -5.666 -7.612 1.00 53.38 105 GLU A CA 1
ATOM 870 C C . GLU A 1 105 ? -11.610 -5.675 -9.084 1.00 53.38 105 GLU A C 1
ATOM 872 O O . GLU A 1 105 ? -11.621 -6.718 -9.743 1.00 53.38 105 GLU A O 1
ATOM 877 N N . GLU A 1 106 ? -11.262 -4.501 -9.622 1.00 54.88 106 GLU A N 1
ATOM 878 C CA . GLU A 1 106 ? -10.781 -4.354 -11.001 1.00 54.88 106 GLU A CA 1
ATOM 879 C C . GLU A 1 106 ? -9.297 -4.733 -11.105 1.00 54.88 106 GLU A C 1
ATOM 881 O O . GLU A 1 106 ? -8.479 -4.321 -10.284 1.00 54.88 106 GLU A O 1
ATOM 886 N N . LYS A 1 107 ? -8.936 -5.490 -12.149 1.00 54.53 107 LYS A N 1
ATOM 887 C CA . LYS A 1 107 ? -7.568 -5.974 -12.390 1.00 54.53 107 LYS A CA 1
ATOM 888 C C . LYS A 1 107 ? -7.085 -5.551 -13.782 1.00 54.53 107 LYS A C 1
ATOM 890 O O . LYS A 1 107 ? -7.779 -5.798 -14.767 1.00 54.53 107 LYS A O 1
ATOM 895 N N . ILE A 1 108 ? -5.903 -4.932 -13.866 1.00 44.44 108 ILE A N 1
ATOM 896 C CA . ILE A 1 108 ? -5.254 -4.499 -15.121 1.00 44.44 108 ILE A CA 1
ATOM 897 C C . ILE A 1 108 ? -3.976 -5.331 -15.338 1.00 44.44 108 ILE A C 1
ATOM 899 O O . ILE A 1 108 ? -3.181 -5.483 -14.414 1.00 44.44 108 ILE A O 1
ATOM 903 N N . ASP A 1 109 ? -3.779 -5.862 -16.550 1.00 42.62 109 ASP A N 1
ATOM 904 C CA . ASP A 1 109 ? -2.577 -6.616 -16.953 1.00 42.62 109 ASP A CA 1
ATOM 905 C C . ASP A 1 109 ? -1.410 -5.643 -17.277 1.00 42.62 109 ASP A C 1
ATOM 907 O O . ASP A 1 109 ? -1.616 -4.656 -17.985 1.00 42.62 109 ASP A O 1
ATOM 911 N N . SER A 1 110 ? -0.196 -5.870 -16.749 1.00 41.50 110 SER A N 1
ATOM 912 C CA . SER A 1 110 ? 0.931 -4.904 -16.757 1.00 41.50 110 SER A CA 1
ATOM 913 C C . SER A 1 110 ? 1.938 -5.044 -17.929 1.00 41.50 110 SER A C 1
ATOM 915 O O . SER A 1 110 ? 2.075 -6.111 -18.523 1.00 41.50 110 SER A O 1
ATOM 917 N N . TYR A 1 111 ? 2.657 -3.950 -18.261 1.00 41.66 111 TYR A N 1
ATOM 918 C CA . TYR A 1 111 ? 3.640 -3.796 -19.367 1.00 41.66 111 TYR A CA 1
ATOM 919 C C . TYR A 1 111 ? 5.115 -3.835 -18.884 1.00 41.66 111 TYR A C 1
ATOM 921 O O . TYR A 1 111 ? 5.425 -3.269 -17.838 1.00 41.66 111 TYR A O 1
ATOM 929 N N . ILE A 1 112 ? 6.030 -4.457 -19.658 1.00 40.72 112 ILE A N 1
ATOM 930 C CA . ILE A 1 112 ? 7.451 -4.748 -19.317 1.00 40.72 112 ILE A CA 1
ATOM 931 C C . ILE A 1 112 ? 8.419 -4.184 -20.401 1.00 40.72 112 ILE A C 1
ATOM 933 O O . ILE A 1 112 ? 8.178 -4.446 -21.580 1.00 40.72 112 ILE A O 1
ATOM 937 N N . PRO A 1 113 ? 9.532 -3.473 -20.073 1.00 39.84 113 PRO A N 1
ATOM 938 C CA . PRO A 1 113 ? 10.565 -3.052 -21.042 1.00 39.84 113 PRO A CA 1
ATOM 939 C C . PRO A 1 113 ? 11.486 -4.211 -21.484 1.00 39.84 113 PRO A C 1
ATOM 941 O O . PRO A 1 113 ? 11.892 -5.033 -20.668 1.00 39.84 113 PRO A O 1
ATOM 944 N N . HIS A 1 114 ? 11.842 -4.264 -22.771 1.00 38.78 114 HIS A N 1
ATOM 945 C CA . HIS A 1 114 ? 12.182 -5.502 -23.493 1.00 38.78 114 HIS A CA 1
ATOM 946 C C . HIS A 1 114 ? 13.599 -6.097 -23.294 1.00 38.78 114 HIS A C 1
ATOM 948 O O . HIS A 1 114 ? 13.765 -7.279 -23.586 1.00 38.78 114 HIS A O 1
ATOM 954 N N . GLU A 1 115 ? 14.620 -5.377 -22.811 1.00 42.72 115 GLU A N 1
ATOM 955 C CA . GLU A 1 115 ? 16.006 -5.814 -23.110 1.00 42.72 115 GLU A CA 1
ATOM 956 C C . GLU A 1 115 ? 16.823 -6.474 -21.988 1.00 42.72 115 GLU A C 1
ATOM 958 O O . GLU A 1 115 ? 17.782 -7.173 -22.297 1.00 42.72 115 GLU A O 1
ATOM 963 N N . GLU A 1 116 ? 16.452 -6.393 -20.706 1.00 59.84 116 GLU A N 1
ATOM 964 C CA . GLU A 1 116 ? 17.160 -7.167 -19.672 1.00 59.84 116 GLU A CA 1
ATOM 965 C C . GLU A 1 116 ? 16.220 -7.651 -18.571 1.00 59.84 116 GLU A C 1
ATOM 967 O O . GLU A 1 116 ? 15.745 -6.886 -17.731 1.00 59.84 116 GLU A O 1
ATOM 972 N N . THR A 1 117 ? 15.975 -8.959 -18.544 1.00 73.62 117 THR A N 1
ATOM 973 C CA . THR A 1 117 ? 15.124 -9.585 -17.531 1.00 73.62 117 THR A CA 1
ATOM 974 C C . THR A 1 117 ? 15.776 -9.480 -16.151 1.00 73.62 117 THR A C 1
ATOM 976 O O . THR A 1 117 ? 16.952 -9.807 -15.965 1.00 73.62 117 THR A O 1
ATOM 979 N N . MET A 1 118 ? 15.017 -9.021 -15.156 1.00 79.12 118 MET A N 1
ATOM 980 C CA . MET A 1 118 ? 15.449 -9.078 -13.763 1.00 79.12 118 MET A CA 1
ATOM 981 C C . MET A 1 118 ? 15.539 -10.542 -13.323 1.00 79.12 118 MET A C 1
ATOM 983 O O . MET A 1 118 ? 14.522 -11.200 -13.156 1.00 79.12 118 MET A O 1
ATOM 987 N N . THR A 1 119 ? 16.755 -11.055 -13.139 1.00 89.38 119 THR A N 1
ATOM 988 C CA . THR A 1 119 ? 17.006 -12.392 -12.583 1.00 89.38 119 THR A CA 1
ATOM 989 C C . THR A 1 119 ? 17.168 -12.336 -11.063 1.00 89.38 119 THR A C 1
ATOM 991 O O . THR A 1 119 ? 17.467 -11.282 -10.494 1.00 89.38 119 THR A O 1
ATOM 994 N N . ALA A 1 120 ? 17.009 -13.482 -10.395 1.00 86.69 120 ALA A N 1
ATOM 995 C CA . ALA A 1 120 ? 17.155 -13.593 -8.942 1.00 86.69 120 ALA A CA 1
ATOM 996 C C . ALA A 1 120 ? 18.536 -13.139 -8.430 1.00 86.69 120 ALA A C 1
ATOM 998 O O . ALA A 1 120 ? 18.625 -12.386 -7.461 1.00 86.69 120 ALA A O 1
ATOM 999 N N . ASP A 1 121 ? 19.616 -13.513 -9.122 1.00 87.62 121 ASP A N 1
ATOM 1000 C CA . ASP A 1 121 ? 20.979 -13.115 -8.742 1.00 87.62 121 ASP A CA 1
ATOM 1001 C C . ASP A 1 121 ? 21.186 -11.602 -8.860 1.00 87.62 121 ASP A C 1
ATOM 1003 O O . ASP A 1 121 ? 21.803 -10.968 -7.998 1.00 87.62 121 ASP A O 1
ATOM 1007 N N . ARG A 1 122 ? 20.623 -10.992 -9.912 1.00 88.31 122 ARG A N 1
ATOM 1008 C CA . ARG A 1 122 ? 20.688 -9.543 -10.119 1.00 88.31 122 ARG A CA 1
ATOM 1009 C C . ARG A 1 122 ? 19.899 -8.796 -9.050 1.00 88.31 122 ARG A C 1
ATOM 1011 O O . ARG A 1 122 ? 20.351 -7.746 -8.594 1.00 88.31 122 ARG A O 1
ATOM 1018 N N . TYR A 1 123 ? 18.749 -9.331 -8.648 1.00 90.06 123 TYR A N 1
ATOM 1019 C CA . TYR A 1 123 ? 17.961 -8.792 -7.544 1.00 90.06 123 TYR A CA 1
ATOM 1020 C C . TYR A 1 123 ? 18.750 -8.828 -6.229 1.00 90.06 123 TYR A C 1
ATOM 1022 O O . TYR A 1 123 ? 18.946 -7.783 -5.611 1.00 90.06 123 TYR A O 1
ATOM 1030 N N . CYS A 1 124 ? 19.314 -9.986 -5.873 1.00 88.75 124 CYS A N 1
ATOM 1031 C CA . CYS A 1 124 ? 20.134 -10.148 -4.669 1.00 88.75 124 CYS A CA 1
ATOM 1032 C C . CYS A 1 124 ? 21.303 -9.152 -4.620 1.00 88.75 124 CYS A C 1
ATOM 1034 O O . CYS A 1 124 ? 21.580 -8.557 -3.579 1.00 88.75 124 CYS A O 1
ATOM 1036 N N . LYS A 1 125 ? 21.986 -8.946 -5.754 1.00 90.31 125 LYS A N 1
ATOM 1037 C CA . LYS A 1 125 ? 23.086 -7.979 -5.856 1.00 90.31 125 LYS A CA 1
ATOM 1038 C C . LYS A 1 125 ? 22.612 -6.542 -5.616 1.00 90.31 125 LYS A C 1
ATOM 1040 O O . LYS A 1 125 ? 23.248 -5.809 -4.861 1.00 90.31 125 LYS A O 1
ATOM 1045 N N . LYS A 1 126 ? 21.491 -6.145 -6.232 1.00 89.25 126 LYS A N 1
ATOM 1046 C CA . LYS A 1 126 ? 20.897 -4.814 -6.024 1.00 89.25 126 LYS A CA 1
ATOM 1047 C C . LYS A 1 126 ? 20.520 -4.590 -4.563 1.00 89.25 126 LYS A C 1
ATOM 1049 O O . LYS A 1 126 ? 20.709 -3.487 -4.057 1.00 89.25 126 LYS A O 1
ATOM 1054 N N . GLU A 1 127 ? 20.023 -5.616 -3.881 1.00 88.62 127 GLU A N 1
ATOM 1055 C CA . GLU A 1 127 ? 19.644 -5.505 -2.476 1.00 88.62 127 GLU A CA 1
ATOM 1056 C C . GLU A 1 127 ? 20.852 -5.261 -1.557 1.00 88.62 127 GLU A C 1
ATOM 1058 O O . GLU A 1 127 ? 20.804 -4.393 -0.684 1.00 88.62 127 GLU A O 1
ATOM 1063 N N . GLU A 1 128 ? 21.971 -5.952 -1.789 1.00 89.06 128 GLU A N 1
ATOM 1064 C CA . GLU A 1 128 ? 23.217 -5.702 -1.054 1.00 89.06 128 GLU A CA 1
ATOM 1065 C C . GLU A 1 128 ? 23.737 -4.273 -1.257 1.00 89.06 128 GLU A C 1
ATOM 1067 O O . GLU A 1 128 ? 24.147 -3.615 -0.298 1.00 89.06 128 GLU A O 1
ATOM 1072 N N . GLU A 1 129 ? 23.717 -3.778 -2.496 1.00 90.81 129 GLU A N 1
ATOM 1073 C CA . GLU A 1 129 ? 24.114 -2.402 -2.816 1.00 90.81 129 GLU A CA 1
ATOM 1074 C C . GLU A 1 129 ? 23.206 -1.382 -2.116 1.00 90.81 129 GLU A C 1
ATOM 1076 O O . GLU A 1 129 ? 23.696 -0.407 -1.540 1.00 90.81 129 GLU A O 1
ATOM 1081 N N . MET A 1 130 ? 21.893 -1.630 -2.114 1.00 87.38 130 MET A N 1
ATOM 1082 C CA . MET A 1 130 ? 20.903 -0.822 -1.398 1.00 87.38 130 MET A CA 1
ATOM 1083 C C . MET A 1 130 ? 21.190 -0.774 0.104 1.00 87.38 130 MET A C 1
ATOM 1085 O O . MET A 1 130 ? 21.185 0.302 0.698 1.00 87.38 130 MET A O 1
ATOM 1089 N N . ARG A 1 131 ? 21.497 -1.918 0.723 1.00 82.88 131 ARG A N 1
ATOM 1090 C CA . ARG A 1 131 ? 21.807 -2.004 2.158 1.00 82.88 131 ARG A CA 1
ATOM 1091 C C . ARG A 1 131 ? 23.087 -1.268 2.531 1.00 82.88 131 ARG A C 1
ATOM 1093 O O . ARG A 1 131 ? 23.092 -0.567 3.538 1.00 82.88 131 ARG A O 1
ATOM 1100 N N . LYS A 1 132 ? 24.141 -1.376 1.715 1.00 87.50 132 LYS A N 1
ATOM 1101 C CA . LYS A 1 132 ? 25.380 -0.602 1.911 1.00 87.50 132 LYS A CA 1
ATOM 1102 C C . LYS A 1 132 ? 25.082 0.897 1.917 1.00 87.50 132 LYS A C 1
ATOM 1104 O O . LYS A 1 132 ? 25.383 1.575 2.892 1.00 87.50 132 LYS A O 1
ATOM 1109 N N . LYS A 1 133 ? 24.362 1.382 0.899 1.00 89.19 133 LYS A N 1
ATOM 1110 C CA . LYS A 1 133 ? 23.943 2.791 0.822 1.00 89.19 133 LYS A CA 1
ATOM 1111 C C . LYS A 1 133 ? 23.062 3.206 2.001 1.00 89.19 133 LYS A C 1
ATOM 1113 O O . LYS A 1 133 ? 23.201 4.313 2.507 1.00 89.19 133 LYS A O 1
ATOM 1118 N N . LEU A 1 134 ? 22.156 2.337 2.448 1.00 84.94 134 LEU A N 1
ATOM 1119 C CA . LEU A 1 134 ? 21.294 2.610 3.598 1.00 84.94 134 LEU A CA 1
ATOM 1120 C C . LEU A 1 134 ? 22.097 2.709 4.903 1.00 84.94 134 LEU A C 1
ATOM 1122 O O . LEU A 1 134 ? 21.787 3.562 5.733 1.00 84.94 134 LEU A O 1
ATOM 1126 N N . SER A 1 135 ? 23.136 1.883 5.059 1.00 83.81 135 SER A N 1
ATOM 1127 C CA . SER A 1 135 ? 24.074 1.944 6.184 1.00 83.81 135 SER A CA 1
ATOM 1128 C C . SER A 1 135 ? 24.825 3.272 6.217 1.00 83.81 135 SER A C 1
ATOM 1130 O O . SER A 1 135 ? 24.936 3.874 7.282 1.00 83.81 135 SER A O 1
ATOM 1132 N N . ASP A 1 136 ? 25.273 3.756 5.059 1.00 86.44 136 ASP A N 1
ATOM 1133 C CA . ASP A 1 136 ? 25.998 5.024 4.952 1.00 86.44 136 ASP A CA 1
ATOM 1134 C C . ASP A 1 136 ? 25.074 6.233 5.190 1.00 86.44 136 ASP A C 1
ATOM 1136 O O . ASP A 1 136 ? 25.419 7.158 5.923 1.00 86.44 136 ASP A O 1
ATOM 1140 N N . LEU A 1 137 ? 23.874 6.226 4.595 1.00 88.00 137 LEU A N 1
ATOM 1141 C CA . LEU A 1 137 ? 22.941 7.360 4.642 1.00 88.00 137 LEU A CA 1
ATOM 1142 C C . LEU A 1 137 ? 22.168 7.456 5.959 1.00 88.00 137 LEU A C 1
ATOM 1144 O O . LEU A 1 137 ? 21.851 8.553 6.421 1.00 88.00 137 LEU A O 1
ATOM 1148 N N . LYS A 1 138 ? 21.772 6.315 6.529 1.00 83.00 138 LYS A N 1
ATOM 1149 C CA . LYS A 1 138 ? 20.901 6.243 7.709 1.00 83.00 138 LYS A CA 1
ATOM 1150 C C . LYS A 1 138 ? 21.315 5.072 8.611 1.00 83.00 138 LYS A C 1
ATOM 1152 O O . LYS A 1 138 ? 20.517 4.150 8.812 1.00 83.00 138 LYS A O 1
ATOM 1157 N N . PRO A 1 139 ? 22.502 5.133 9.248 1.00 77.88 139 PRO A N 1
ATOM 1158 C CA . PRO A 1 139 ? 23.003 4.054 10.108 1.00 77.88 139 PRO A CA 1
ATOM 1159 C C . PRO A 1 139 ? 22.043 3.729 11.263 1.00 77.88 139 PRO A C 1
ATOM 1161 O O . PRO A 1 139 ? 21.898 2.579 11.665 1.00 77.88 139 PRO A O 1
ATOM 1164 N N . ALA A 1 140 ? 21.291 4.724 11.748 1.00 76.88 140 ALA A N 1
ATOM 1165 C CA . ALA A 1 140 ? 20.277 4.546 12.787 1.00 76.88 140 ALA A CA 1
ATOM 1166 C C . ALA A 1 140 ? 19.087 3.653 12.376 1.00 76.88 140 ALA A C 1
ATOM 1168 O O . ALA A 1 140 ? 18.403 3.133 13.254 1.00 76.88 140 ALA A O 1
ATOM 1169 N N . LEU A 1 141 ? 18.804 3.493 11.076 1.00 70.06 141 LEU A N 1
ATOM 1170 C CA . LEU A 1 141 ? 17.762 2.580 10.587 1.00 70.06 141 LEU A CA 1
ATOM 1171 C C . LEU A 1 141 ? 18.281 1.153 10.433 1.00 70.06 141 LEU A C 1
ATOM 1173 O O . LEU A 1 141 ? 17.526 0.220 10.678 1.00 70.06 141 LEU A O 1
ATOM 1177 N N . VAL A 1 142 ? 19.557 0.992 10.077 1.00 66.56 142 VAL A N 1
ATOM 1178 C CA . VAL A 1 142 ? 20.206 -0.323 9.970 1.00 66.56 142 VAL A CA 1
ATOM 1179 C C . VAL A 1 142 ? 20.473 -0.922 11.354 1.00 66.56 142 VAL A C 1
ATOM 1181 O O . VAL A 1 142 ? 20.366 -2.127 11.528 1.00 66.56 142 VAL A O 1
ATOM 1184 N N . ASN A 1 143 ? 20.729 -0.081 12.361 1.00 68.06 143 ASN A N 1
ATOM 1185 C CA . ASN A 1 143 ? 20.959 -0.510 13.745 1.00 68.06 143 ASN A CA 1
ATOM 1186 C C . ASN A 1 143 ? 19.671 -0.824 14.540 1.00 68.06 143 ASN A C 1
ATOM 1188 O O . ASN A 1 143 ? 19.755 -1.189 15.715 1.00 68.06 143 ASN A O 1
ATOM 1192 N N . LYS A 1 144 ? 18.475 -0.654 13.956 1.00 65.75 144 LYS A N 1
ATOM 1193 C CA . LYS A 1 144 ? 17.223 -1.123 14.578 1.00 65.75 144 LYS A CA 1
ATOM 1194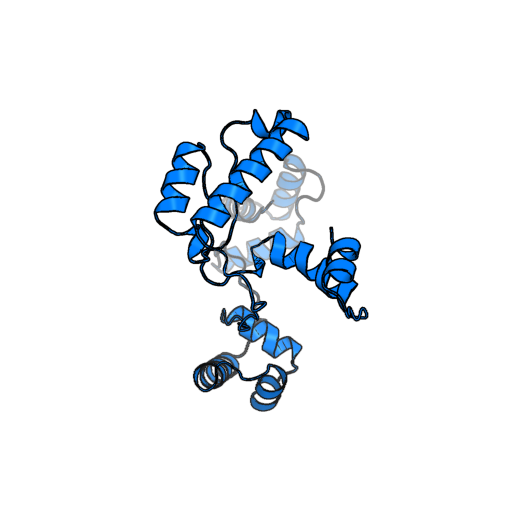 C C . LYS A 1 144 ? 17.085 -2.627 14.349 1.00 65.75 144 LYS A C 1
ATOM 1196 O O . LYS A 1 144 ? 17.439 -3.111 13.282 1.00 65.75 144 LYS A O 1
ATOM 1201 N N . ARG A 1 145 ? 16.565 -3.345 15.353 1.00 60.38 145 ARG A N 1
ATOM 1202 C CA . ARG A 1 145 ? 16.300 -4.789 15.253 1.00 60.38 145 ARG A CA 1
ATOM 1203 C C . ARG A 1 145 ? 15.423 -5.068 14.029 1.00 60.38 145 ARG A C 1
ATOM 1205 O O . ARG A 1 145 ? 14.347 -4.486 13.923 1.00 60.38 145 ARG A O 1
ATOM 1212 N N . ASP A 1 146 ? 15.952 -5.919 13.156 1.00 68.12 146 ASP A N 1
ATOM 1213 C CA . ASP A 1 146 ? 15.308 -6.615 12.042 1.00 68.12 146 ASP A CA 1
ATOM 1214 C C . ASP A 1 146 ? 14.611 -5.702 11.007 1.00 68.12 146 ASP A C 1
ATOM 1216 O O . ASP A 1 146 ? 13.425 -5.385 11.120 1.00 68.12 146 ASP A O 1
ATOM 1220 N N . PRO A 1 147 ? 15.328 -5.256 9.953 1.00 73.81 147 PRO A N 1
ATOM 1221 C CA . PRO A 1 147 ? 14.727 -4.510 8.854 1.00 73.81 147 PRO A CA 1
ATOM 1222 C C . PRO A 1 147 ? 13.683 -5.358 8.116 1.00 73.81 147 PRO A C 1
ATOM 1224 O O . PRO A 1 147 ? 14.021 -6.376 7.506 1.00 73.81 147 PRO A O 1
ATOM 1227 N N . ILE A 1 148 ? 12.431 -4.896 8.125 1.00 82.69 148 ILE A N 1
ATOM 1228 C CA . ILE A 1 148 ? 11.338 -5.513 7.369 1.00 82.69 148 ILE A CA 1
ATOM 1229 C C . ILE A 1 148 ? 11.412 -5.036 5.920 1.00 82.69 148 ILE A C 1
ATOM 1231 O O . ILE A 1 148 ? 11.320 -3.838 5.639 1.00 82.69 148 ILE A O 1
ATOM 1235 N N . LEU A 1 149 ? 11.570 -5.980 4.998 1.00 84.62 149 LEU A N 1
ATOM 1236 C CA . LEU A 1 149 ? 11.543 -5.734 3.568 1.00 84.62 149 LEU A CA 1
ATOM 1237 C C . LEU A 1 149 ? 10.127 -5.966 3.032 1.00 84.62 149 LEU A C 1
ATOM 1239 O O . LEU A 1 149 ? 9.521 -7.014 3.259 1.00 84.62 149 LEU A O 1
ATOM 1243 N N . PHE A 1 150 ? 9.617 -4.985 2.294 1.00 84.62 150 PHE A N 1
ATOM 1244 C CA . PHE A 1 150 ? 8.323 -5.059 1.629 1.00 84.62 150 PHE A CA 1
ATOM 1245 C C . PHE A 1 150 ? 8.523 -5.016 0.113 1.00 84.62 150 PHE A C 1
ATOM 1247 O O . PHE A 1 150 ? 8.986 -4.009 -0.423 1.00 84.62 150 PHE A O 1
ATOM 1254 N N . HIS A 1 151 ? 8.219 -6.125 -0.560 1.00 83.94 151 HIS A N 1
ATOM 1255 C CA . HIS A 1 151 ? 8.265 -6.273 -2.014 1.00 83.94 151 HIS A CA 1
ATOM 1256 C C . HIS A 1 151 ? 7.124 -7.185 -2.486 1.00 83.94 151 HIS A C 1
ATOM 1258 O O . HIS A 1 151 ? 6.491 -7.872 -1.685 1.00 83.94 151 HIS A O 1
ATOM 1264 N N . ASP A 1 152 ? 6.866 -7.196 -3.789 1.00 81.69 152 ASP A N 1
ATOM 1265 C CA . ASP A 1 152 ? 5.851 -8.040 -4.415 1.00 81.69 152 ASP A CA 1
ATOM 1266 C C . ASP A 1 152 ? 6.334 -9.491 -4.620 1.00 81.69 152 ASP A C 1
ATOM 1268 O O . ASP A 1 152 ? 7.504 -9.832 -4.422 1.00 81.69 152 ASP A O 1
ATOM 1272 N N . ASN A 1 153 ? 5.423 -10.361 -5.059 1.00 82.75 153 ASN A N 1
ATOM 1273 C CA . ASN A 1 153 ? 5.689 -11.789 -5.274 1.00 82.75 153 ASN A CA 1
ATOM 1274 C C . ASN A 1 153 ? 6.262 -12.106 -6.668 1.00 82.75 153 ASN A C 1
ATOM 1276 O O . ASN A 1 153 ? 6.038 -13.205 -7.182 1.00 82.75 153 ASN A O 1
ATOM 1280 N N . ALA A 1 154 ? 6.956 -11.163 -7.311 1.00 80.88 154 ALA A N 1
ATOM 1281 C CA . ALA A 1 154 ? 7.572 -11.415 -8.609 1.00 80.88 154 ALA A CA 1
ATOM 1282 C C . ALA A 1 154 ? 8.538 -12.612 -8.535 1.00 80.88 154 ALA A C 1
ATOM 1284 O O . ALA A 1 154 ? 9.211 -12.827 -7.526 1.00 80.88 154 ALA A O 1
ATOM 1285 N N . GLU A 1 155 ? 8.629 -13.387 -9.618 1.00 83.50 155 GLU A N 1
ATOM 1286 C CA . GLU A 1 155 ? 9.397 -14.641 -9.675 1.00 83.50 155 GLU A CA 1
ATOM 1287 C C . GLU A 1 155 ? 10.849 -14.528 -9.149 1.00 83.50 155 GLU A C 1
ATOM 1289 O O . GLU A 1 155 ? 11.267 -15.391 -8.370 1.00 83.50 155 GLU A O 1
ATOM 1294 N N . PRO A 1 156 ? 11.617 -13.455 -9.442 1.00 85.56 156 PRO A N 1
ATOM 1295 C CA . PRO A 1 156 ? 12.956 -13.273 -8.878 1.00 85.56 156 PRO A CA 1
ATOM 1296 C C . PRO A 1 156 ? 12.956 -13.092 -7.356 1.00 85.56 156 PRO A C 1
ATOM 1298 O O . PRO A 1 156 ? 13.910 -13.508 -6.697 1.00 85.56 156 PRO A O 1
ATOM 1301 N N . HIS A 1 157 ? 11.903 -12.500 -6.789 1.00 84.62 157 HIS A N 1
ATOM 1302 C CA . HIS A 1 157 ? 11.797 -12.169 -5.367 1.00 84.62 157 HIS A CA 1
ATOM 1303 C C . HIS A 1 157 ? 11.423 -13.389 -4.515 1.00 84.62 157 HIS A C 1
ATOM 1305 O O . HIS A 1 157 ? 11.925 -13.554 -3.407 1.00 84.62 157 HIS A O 1
ATOM 1311 N N . VAL A 1 158 ? 10.592 -14.284 -5.058 1.00 83.88 158 VAL A N 1
ATOM 1312 C CA . VAL A 1 158 ? 10.173 -15.534 -4.389 1.00 83.88 158 VAL A CA 1
ATOM 1313 C C . VAL A 1 158 ? 11.089 -16.723 -4.693 1.00 83.88 158 VAL A C 1
ATOM 1315 O O . VAL A 1 158 ? 10.882 -17.827 -4.186 1.00 83.88 158 VAL A O 1
ATOM 1318 N N . SER A 1 159 ? 12.110 -16.521 -5.528 1.00 87.50 159 SER A N 1
ATOM 1319 C CA . SER A 1 159 ? 13.052 -17.572 -5.896 1.00 87.50 159 SER A CA 1
ATOM 1320 C C . SER A 1 159 ? 13.817 -18.113 -4.681 1.00 87.50 159 SER A C 1
ATOM 1322 O O . SER A 1 159 ? 14.089 -17.415 -3.700 1.00 87.50 159 SER A O 1
ATOM 1324 N N . LYS A 1 160 ? 14.220 -19.387 -4.756 1.00 89.62 160 LYS A N 1
ATOM 1325 C CA . LYS A 1 160 ? 14.955 -20.053 -3.668 1.00 89.62 160 LYS A CA 1
ATOM 1326 C C . LYS A 1 160 ? 16.255 -19.330 -3.316 1.00 89.62 160 LYS A C 1
ATOM 1328 O O . LYS A 1 160 ? 16.604 -19.252 -2.141 1.00 89.62 160 LYS A O 1
ATOM 1333 N N . THR A 1 161 ? 16.961 -18.817 -4.321 1.00 89.31 161 THR A N 1
ATOM 1334 C CA . THR A 1 161 ? 18.220 -18.088 -4.143 1.00 89.31 161 THR A CA 1
ATOM 1335 C C . THR A 1 161 ? 17.992 -16.787 -3.377 1.00 89.31 161 THR A C 1
ATOM 1337 O O . THR A 1 161 ? 18.699 -16.533 -2.402 1.00 89.31 161 THR A O 1
ATOM 1340 N N . THR A 1 162 ? 16.951 -16.027 -3.727 1.00 88.75 162 THR A N 1
ATOM 1341 C CA . THR A 1 162 ? 16.588 -14.781 -3.038 1.00 88.75 162 THR A CA 1
ATOM 1342 C C . THR A 1 162 ? 16.155 -15.020 -1.596 1.00 88.75 162 THR A C 1
ATOM 1344 O O . THR A 1 162 ? 16.692 -14.389 -0.690 1.00 88.75 162 THR A O 1
ATOM 1347 N N . VAL A 1 163 ? 15.281 -15.996 -1.337 1.00 88.50 163 VAL A N 1
ATOM 1348 C CA . VAL A 1 163 ? 14.837 -16.319 0.033 1.00 88.50 163 VAL A CA 1
ATOM 1349 C C . VAL A 1 163 ? 16.011 -16.752 0.920 1.00 88.50 163 VAL A C 1
ATOM 1351 O O . VAL A 1 163 ? 16.123 -16.322 2.070 1.00 88.50 163 VAL A O 1
ATOM 1354 N N . GLN A 1 164 ? 16.928 -17.575 0.397 1.00 89.38 164 GLN A N 1
ATOM 1355 C CA . GLN A 1 164 ? 18.141 -17.968 1.127 1.00 89.38 164 GLN A CA 1
ATOM 1356 C C . GLN A 1 164 ? 19.045 -16.769 1.427 1.00 89.38 164 GLN A C 1
ATOM 1358 O O . GLN A 1 164 ? 19.614 -16.675 2.518 1.00 89.38 164 GLN A O 1
ATOM 1363 N N . LYS A 1 165 ? 19.171 -15.848 0.468 1.00 89.31 165 LYS A N 1
ATOM 1364 C CA . LYS A 1 165 ? 19.977 -14.639 0.609 1.00 89.31 165 LYS A CA 1
ATOM 1365 C C . LYS A 1 165 ? 19.397 -13.686 1.653 1.00 89.31 165 LYS A C 1
ATOM 1367 O O . LYS A 1 165 ? 20.130 -13.264 2.541 1.00 89.31 165 LYS A O 1
ATOM 1372 N N . LEU A 1 166 ? 18.096 -13.421 1.595 1.00 87.38 166 LEU A N 1
ATOM 1373 C CA . LEU A 1 166 ? 17.366 -12.586 2.553 1.00 87.38 166 LEU A CA 1
ATOM 1374 C C . LEU A 1 166 ? 17.478 -13.113 3.981 1.00 87.38 166 LEU A C 1
ATOM 1376 O O . LEU A 1 166 ? 17.743 -12.348 4.906 1.00 87.38 166 LEU A O 1
ATOM 1380 N N . LYS A 1 167 ? 17.381 -14.437 4.146 1.00 87.25 167 LYS A N 1
ATOM 1381 C CA . LYS A 1 167 ? 17.594 -15.096 5.436 1.00 87.25 167 LYS A CA 1
ATOM 1382 C C . LYS A 1 167 ? 19.021 -14.905 5.959 1.00 87.25 167 LYS A C 1
ATOM 1384 O O . LYS A 1 167 ? 19.202 -14.685 7.150 1.00 87.25 167 LYS A O 1
ATOM 1389 N N . LYS A 1 168 ? 20.035 -14.968 5.086 1.00 89.00 168 LYS A N 1
ATOM 1390 C CA . LYS A 1 168 ? 21.443 -14.704 5.446 1.00 89.00 168 LYS A CA 1
ATOM 1391 C C . LYS A 1 168 ? 21.681 -13.242 5.842 1.00 89.00 168 LYS A C 1
ATOM 1393 O O . LYS A 1 168 ? 22.594 -12.969 6.611 1.00 89.00 168 LYS A O 1
ATOM 1398 N N . LEU A 1 169 ? 20.890 -12.325 5.293 1.00 81.44 169 LEU A N 1
ATOM 1399 C CA . LEU A 1 169 ? 20.944 -10.891 5.576 1.00 81.44 169 LEU A CA 1
ATOM 1400 C C . LEU A 1 169 ? 20.083 -10.478 6.785 1.00 81.44 169 LEU A C 1
ATOM 1402 O O . LEU A 1 169 ? 19.976 -9.281 7.046 1.00 81.44 169 LEU A O 1
ATOM 1406 N N . GLU A 1 170 ? 19.489 -11.444 7.501 1.00 82.94 170 GLU A N 1
ATOM 1407 C CA . GLU A 1 170 ? 18.629 -11.230 8.677 1.00 82.94 170 GLU A CA 1
ATOM 1408 C C . GLU A 1 170 ? 17.469 -10.255 8.419 1.00 82.94 170 GLU A C 1
ATOM 1410 O O . GLU A 1 170 ? 17.083 -9.471 9.282 1.00 82.94 170 GLU A O 1
ATOM 1415 N N . CYS A 1 171 ? 16.892 -10.288 7.215 1.00 79.44 171 CYS A N 1
ATOM 1416 C CA . CYS A 1 171 ? 15.716 -9.482 6.897 1.00 79.44 171 CYS A CA 1
ATOM 1417 C C . CYS A 1 171 ? 14.450 -10.315 6.829 1.00 79.44 171 CYS A C 1
ATOM 1419 O O . CYS A 1 171 ? 14.372 -11.339 6.145 1.00 79.44 171 CYS A O 1
ATOM 1421 N N . GLU A 1 172 ? 13.438 -9.805 7.518 1.00 82.12 172 GLU A N 1
ATOM 1422 C CA . GLU A 1 172 ? 12.094 -10.342 7.485 1.00 82.12 172 GLU A CA 1
ATOM 1423 C C . GLU A 1 172 ? 11.378 -9.818 6.240 1.00 82.12 172 GLU A C 1
ATOM 1425 O O . GLU A 1 172 ? 11.361 -8.615 5.975 1.00 82.12 172 GLU A O 1
ATOM 1430 N N . THR A 1 173 ? 10.805 -10.723 5.451 1.00 82.81 173 THR A N 1
ATOM 1431 C CA . THR A 1 173 ? 9.960 -10.350 4.313 1.00 82.81 173 THR A CA 1
ATOM 1432 C C . THR A 1 173 ? 8.513 -10.304 4.758 1.00 82.81 173 THR A C 1
ATOM 1434 O O . THR A 1 173 ? 7.988 -11.271 5.312 1.00 82.81 173 THR A O 1
ATOM 1437 N N . LEU A 1 174 ? 7.855 -9.173 4.524 1.00 80.38 174 LEU A N 1
ATOM 1438 C CA . LEU A 1 174 ? 6.436 -9.039 4.818 1.00 80.38 174 LEU A CA 1
ATOM 1439 C C . LEU A 1 174 ? 5.615 -9.747 3.734 1.00 80.38 174 LEU A C 1
ATOM 1441 O O . LEU A 1 174 ? 5.859 -9.566 2.542 1.00 80.38 174 LEU A O 1
ATOM 1445 N N . LEU A 1 175 ? 4.633 -10.550 4.149 1.00 74.38 175 LEU A N 1
ATOM 1446 C CA . LEU A 1 175 ? 3.763 -11.278 3.226 1.00 74.38 175 LEU A CA 1
ATOM 1447 C C . LEU A 1 175 ? 2.974 -10.298 2.349 1.00 74.38 175 LEU A C 1
ATOM 1449 O O . LEU A 1 175 ? 2.171 -9.516 2.857 1.00 74.38 175 LEU A O 1
ATOM 1453 N N . HIS A 1 176 ? 3.167 -10.384 1.034 1.00 70.75 176 HIS A N 1
ATOM 1454 C CA . HIS A 1 176 ? 2.400 -9.621 0.060 1.00 70.75 176 HIS A CA 1
ATOM 1455 C C . HIS A 1 176 ? 1.333 -10.528 -0.575 1.00 70.75 176 HIS A C 1
ATOM 1457 O O . HIS A 1 176 ? 1.652 -11.630 -1.029 1.00 70.75 176 HIS A O 1
ATOM 1463 N N . PRO A 1 177 ? 0.055 -10.127 -0.628 1.00 75.00 177 PRO A N 1
ATOM 1464 C CA . PRO A 1 177 ? -0.956 -10.879 -1.364 1.00 75.00 177 PRO A CA 1
ATOM 1465 C C . PRO A 1 177 ? -0.694 -10.824 -2.877 1.00 75.00 177 PRO A C 1
ATOM 1467 O O . PRO A 1 177 ? -0.090 -9.887 -3.401 1.00 75.00 177 PRO A O 1
ATOM 1470 N N . ALA A 1 178 ? -1.096 -11.865 -3.605 1.00 73.75 178 ALA A N 1
ATOM 1471 C CA . ALA A 1 178 ? -0.879 -11.909 -5.047 1.00 73.75 178 ALA A CA 1
ATOM 1472 C C . ALA A 1 178 ? -1.690 -10.806 -5.755 1.00 73.75 178 ALA A C 1
ATOM 1474 O O . ALA A 1 178 ? -2.891 -10.693 -5.534 1.00 73.75 178 ALA A O 1
ATOM 1475 N N . TYR A 1 179 ? -1.041 -10.066 -6.662 1.00 66.19 179 TYR A N 1
ATOM 1476 C CA . TYR A 1 179 ? -1.653 -9.024 -7.499 1.00 66.19 179 TYR A CA 1
ATOM 1477 C C . TYR A 1 179 ? -2.279 -7.839 -6.741 1.00 66.19 179 TYR A C 1
ATOM 1479 O O . TYR A 1 179 ? -3.342 -7.366 -7.137 1.00 66.19 179 TYR A O 1
ATOM 1487 N N . SER A 1 180 ? -1.611 -7.335 -5.699 1.00 72.75 180 SER A N 1
ATOM 1488 C CA . SER A 1 180 ? -2.091 -6.185 -4.905 1.00 72.75 180 SER A CA 1
ATOM 1489 C C . SER A 1 180 ? -1.169 -4.956 -4.981 1.00 72.75 180 SER A C 1
ATOM 1491 O O . SER A 1 180 ? -0.582 -4.565 -3.973 1.00 72.75 180 SER A O 1
ATOM 1493 N N . PRO A 1 181 ? -0.984 -4.348 -6.167 1.00 68.06 181 PRO A N 1
ATOM 1494 C CA . PRO A 1 181 ? -0.133 -3.164 -6.324 1.00 68.06 181 PRO A CA 1
ATOM 1495 C C . PRO A 1 181 ? -0.635 -1.958 -5.506 1.00 68.06 181 PRO A C 1
ATOM 1497 O O . PRO A 1 181 ? 0.135 -1.086 -5.131 1.00 68.06 181 PRO A O 1
ATOM 1500 N N . ASP A 1 182 ? -1.915 -1.908 -5.154 1.00 72.81 182 ASP A N 1
ATOM 1501 C CA . ASP A 1 182 ? -2.505 -0.899 -4.270 1.00 72.81 182 ASP A CA 1
ATOM 1502 C C . ASP A 1 182 ? -2.003 -0.976 -2.816 1.00 72.81 182 ASP A C 1
ATOM 1504 O O . ASP A 1 182 ? -2.029 0.025 -2.098 1.00 72.81 182 ASP A O 1
ATOM 1508 N N . LEU A 1 183 ? -1.500 -2.138 -2.389 1.00 70.12 183 LEU A N 1
ATOM 1509 C CA . LEU A 1 183 ? -0.861 -2.316 -1.082 1.00 70.12 183 LEU A CA 1
ATOM 1510 C C . LEU A 1 183 ? 0.622 -1.939 -1.099 1.00 70.12 183 LEU A C 1
ATOM 1512 O O . LEU A 1 183 ? 1.210 -1.700 -0.043 1.00 70.12 183 LEU A O 1
ATOM 1516 N N . SER A 1 184 ? 1.222 -1.853 -2.284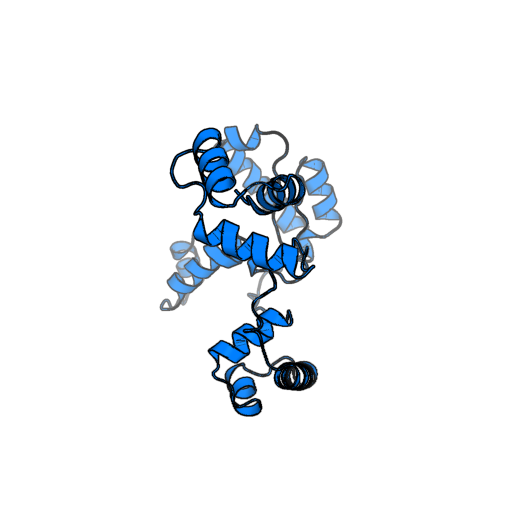 1.00 74.38 184 SER A N 1
ATOM 1517 C CA . SER A 1 184 ? 2.595 -1.415 -2.478 1.00 74.38 184 SER A CA 1
ATOM 1518 C C . SER A 1 184 ? 2.670 0.109 -2.389 1.00 74.38 184 SER A C 1
ATOM 1520 O O . SER A 1 184 ? 2.178 0.831 -3.255 1.00 74.38 184 SER A O 1
ATOM 1522 N N . LEU A 1 185 ? 3.336 0.626 -1.349 1.00 74.69 185 LEU A N 1
ATOM 1523 C CA . LEU A 1 185 ? 3.635 2.063 -1.241 1.00 74.69 185 LEU A CA 1
ATOM 1524 C C . LEU A 1 185 ? 4.391 2.571 -2.481 1.00 74.69 185 LEU A C 1
ATOM 1526 O O . LEU A 1 185 ? 4.192 3.710 -2.902 1.00 74.69 185 LEU A O 1
ATOM 1530 N N . THR A 1 186 ? 5.230 1.722 -3.075 1.00 75.12 186 THR A N 1
ATOM 1531 C CA . THR A 1 186 ? 5.984 2.033 -4.291 1.00 75.12 186 THR A CA 1
ATOM 1532 C C . THR A 1 186 ? 5.058 2.203 -5.493 1.00 75.12 186 THR A C 1
ATOM 1534 O O . THR A 1 186 ? 5.165 3.202 -6.199 1.00 75.12 186 THR A O 1
ATOM 1537 N N . ASP A 1 187 ? 4.109 1.290 -5.701 1.00 74.12 187 ASP A N 1
ATOM 1538 C CA . ASP A 1 187 ? 3.248 1.331 -6.886 1.00 74.12 187 ASP A CA 1
ATOM 1539 C C . ASP A 1 187 ? 2.141 2.386 -6.754 1.00 74.12 187 ASP A C 1
ATOM 1541 O O . ASP A 1 187 ? 1.881 3.136 -7.696 1.00 74.12 187 ASP A O 1
ATOM 1545 N N . TYR A 1 188 ? 1.524 2.507 -5.574 1.00 74.62 188 TYR A N 1
ATOM 1546 C CA . TYR A 1 188 ? 0.413 3.438 -5.365 1.00 74.62 188 TYR A CA 1
ATOM 1547 C C . TYR A 1 188 ? 0.852 4.904 -5.239 1.00 74.62 188 TYR A C 1
ATOM 1549 O O . TYR A 1 188 ? 0.175 5.794 -5.763 1.00 74.62 188 TYR A O 1
ATOM 1557 N N . HIS A 1 189 ? 1.956 5.174 -4.534 1.00 75.88 189 HIS A N 1
ATOM 1558 C CA . HIS A 1 189 ? 2.428 6.543 -4.312 1.00 75.88 189 HIS A CA 1
ATOM 1559 C C . HIS A 1 189 ? 3.543 6.926 -5.284 1.00 75.88 189 HIS A C 1
ATOM 1561 O O . HIS A 1 189 ? 3.367 7.849 -6.077 1.00 75.88 189 HIS A O 1
ATOM 1567 N N . LEU A 1 190 ? 4.673 6.212 -5.252 1.00 81.50 190 LEU A N 1
ATOM 1568 C CA . LEU A 1 190 ? 5.885 6.632 -5.960 1.00 81.50 190 LEU A CA 1
ATOM 1569 C C . LEU A 1 190 ? 5.708 6.578 -7.486 1.00 81.50 190 LEU A C 1
ATOM 1571 O O . LEU A 1 190 ? 5.964 7.561 -8.182 1.00 81.50 190 LEU A O 1
ATOM 1575 N N . PHE A 1 191 ? 5.243 5.449 -8.024 1.00 82.06 191 PHE A N 1
ATOM 1576 C CA . PHE A 1 191 ? 5.101 5.288 -9.472 1.00 82.06 191 PHE A CA 1
ATOM 1577 C C . PHE A 1 191 ? 3.933 6.069 -10.057 1.00 82.06 191 PHE A C 1
ATOM 1579 O O . PHE A 1 191 ? 4.028 6.521 -11.193 1.00 82.06 191 PHE A O 1
ATOM 1586 N N . LYS A 1 192 ? 2.878 6.316 -9.282 1.00 84.00 192 LYS A N 1
ATOM 1587 C CA . LYS A 1 192 ? 1.789 7.202 -9.701 1.00 84.00 192 LYS A CA 1
ATOM 1588 C C . LYS A 1 192 ? 2.260 8.645 -9.881 1.00 84.00 192 LYS A C 1
ATOM 1590 O O . LYS A 1 192 ? 1.891 9.298 -10.855 1.00 84.00 192 LYS A O 1
ATOM 1595 N N . GLU A 1 193 ? 3.079 9.150 -8.960 1.00 86.31 193 GLU A N 1
ATOM 1596 C CA . GLU A 1 193 ? 3.693 10.475 -9.101 1.00 86.31 193 GLU A CA 1
ATOM 1597 C C . GLU A 1 193 ? 4.642 10.521 -10.301 1.00 86.31 193 GLU A C 1
ATOM 1599 O O . GLU A 1 193 ? 4.588 11.462 -11.098 1.00 86.31 193 GLU A O 1
ATOM 1604 N N . LEU A 1 194 ? 5.447 9.471 -10.484 1.00 85.81 194 LEU A N 1
ATOM 1605 C CA . LEU A 1 194 ? 6.334 9.346 -11.636 1.00 85.81 194 LEU A CA 1
ATOM 1606 C C . LEU A 1 194 ? 5.555 9.319 -12.961 1.00 85.81 194 LEU A C 1
ATOM 1608 O O . LEU A 1 194 ? 5.925 10.006 -13.908 1.00 85.81 194 LEU A O 1
ATOM 1612 N N . GLU A 1 195 ? 4.451 8.579 -13.038 1.00 85.94 195 GLU A N 1
ATOM 1613 C CA . GLU A 1 195 ? 3.595 8.519 -14.225 1.00 85.94 195 GLU A CA 1
ATOM 1614 C C . GLU A 1 195 ? 3.053 9.907 -14.586 1.00 85.94 195 GLU A C 1
ATOM 1616 O O . GLU A 1 195 ? 3.106 10.316 -15.749 1.00 85.94 195 GLU A O 1
ATOM 1621 N N . LEU A 1 196 ? 2.583 10.667 -13.592 1.00 87.75 196 LEU A N 1
ATOM 1622 C CA . LEU A 1 196 ? 2.117 12.039 -13.793 1.00 87.75 196 LEU A CA 1
ATOM 1623 C C . LEU A 1 196 ? 3.231 12.952 -14.320 1.00 87.75 196 LEU A C 1
ATOM 1625 O O . LEU A 1 196 ? 2.981 13.737 -15.237 1.00 87.75 196 LEU A O 1
ATOM 1629 N N . HIS A 1 197 ? 4.449 12.824 -13.786 1.00 86.00 197 HIS A N 1
ATOM 1630 C CA . HIS A 1 197 ? 5.631 13.574 -14.229 1.00 86.00 197 HIS A CA 1
ATOM 1631 C C . HIS A 1 197 ? 6.041 13.239 -15.670 1.00 86.00 197 HIS A C 1
ATOM 1633 O O . HIS A 1 197 ? 6.438 14.123 -16.432 1.00 86.00 197 HIS A O 1
ATOM 1639 N N . LEU A 1 198 ? 5.900 11.975 -16.075 1.00 85.81 198 LEU A N 1
ATOM 1640 C CA . LEU A 1 198 ? 6.294 11.499 -17.404 1.00 85.81 198 LEU A CA 1
ATOM 1641 C C . LEU A 1 198 ? 5.208 11.692 -18.479 1.00 85.81 198 LEU A C 1
ATOM 1643 O O . LEU A 1 198 ? 5.529 11.693 -19.666 1.00 85.81 198 LEU A O 1
ATOM 1647 N N . ARG A 1 199 ? 3.938 11.914 -18.104 1.00 84.19 199 ARG A N 1
ATOM 1648 C CA . ARG A 1 199 ? 2.757 11.910 -18.999 1.00 84.19 199 ARG A CA 1
ATOM 1649 C C . ARG A 1 199 ? 2.827 12.844 -20.216 1.00 84.19 199 ARG A C 1
ATOM 1651 O O . ARG A 1 199 ? 2.098 12.638 -21.184 1.00 84.19 199 ARG A O 1
ATOM 1658 N N . GLN A 1 200 ? 3.661 13.880 -20.179 1.00 79.88 200 GLN A N 1
ATOM 1659 C CA . GLN A 1 200 ? 3.818 14.846 -21.277 1.00 79.88 200 GLN A CA 1
ATOM 1660 C C . GLN A 1 200 ? 5.241 14.902 -21.845 1.00 79.88 200 GLN A C 1
ATOM 1662 O O . GLN A 1 200 ? 5.514 15.702 -22.741 1.00 79.88 200 GLN A O 1
ATOM 1667 N N . LYS A 1 201 ? 6.148 14.052 -21.359 1.00 85.56 201 LYS A N 1
ATOM 1668 C CA . LYS A 1 201 ? 7.538 14.011 -21.807 1.00 85.56 201 LYS A CA 1
ATOM 1669 C C . LYS A 1 201 ? 7.712 12.926 -22.862 1.00 85.56 201 LYS A C 1
ATOM 1671 O O . LYS A 1 201 ? 7.182 11.825 -22.745 1.00 85.56 201 LYS A O 1
ATOM 1676 N N . LYS A 1 202 ? 8.459 13.245 -23.916 1.00 85.81 202 LYS A N 1
ATOM 1677 C CA . LYS A 1 202 ? 8.873 12.282 -24.939 1.00 85.81 202 LYS A CA 1
ATOM 1678 C C . LYS A 1 202 ? 10.387 12.204 -24.915 1.00 85.81 202 LYS A C 1
ATOM 1680 O O . LYS A 1 202 ? 11.048 13.222 -25.088 1.00 85.81 202 LYS A O 1
ATOM 1685 N N . PHE A 1 203 ? 10.909 11.003 -24.719 1.00 79.69 203 PHE A N 1
ATOM 1686 C CA . PHE A 1 203 ? 12.341 10.746 -24.701 1.00 79.69 203 PHE A CA 1
ATOM 1687 C C . PHE A 1 203 ? 12.723 9.983 -25.963 1.00 79.69 203 PHE A C 1
ATOM 1689 O O . PHE A 1 203 ? 12.074 9.004 -26.324 1.00 79.69 203 PHE A O 1
ATOM 1696 N N . THR A 1 204 ? 13.765 10.448 -26.645 1.00 82.12 204 THR A N 1
ATOM 1697 C CA . THR A 1 204 ? 14.330 9.777 -27.825 1.00 82.12 204 THR A CA 1
ATOM 1698 C C . THR A 1 204 ? 15.516 8.886 -27.477 1.00 82.12 204 THR A C 1
ATOM 1700 O O . THR A 1 204 ? 15.817 7.962 -28.226 1.00 82.12 204 THR A O 1
ATOM 1703 N N . LYS A 1 205 ? 16.192 9.155 -26.353 1.00 83.94 205 LYS A N 1
ATOM 1704 C CA . LYS A 1 205 ? 17.336 8.381 -25.862 1.00 83.94 205 LYS A CA 1
ATOM 1705 C C . LYS A 1 205 ? 17.073 7.897 -24.441 1.00 83.94 205 LYS A C 1
ATOM 1707 O O . LYS A 1 205 ? 16.433 8.589 -23.651 1.00 83.94 205 LYS A O 1
ATOM 1712 N N . SER A 1 206 ? 17.608 6.726 -24.108 1.00 73.62 206 SER A N 1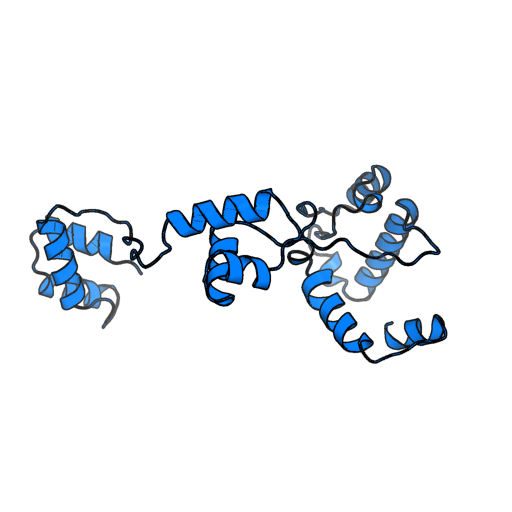
ATOM 1713 C CA . SER A 1 206 ? 17.531 6.153 -22.758 1.00 73.62 206 SER A CA 1
ATOM 1714 C C . SER A 1 206 ? 18.232 7.017 -21.709 1.00 73.62 206 SER A C 1
ATOM 1716 O O . SER A 1 206 ? 17.781 7.077 -20.569 1.00 73.62 206 SER A O 1
ATOM 1718 N N . ASP A 1 207 ? 19.308 7.708 -22.090 1.00 77.38 207 ASP A N 1
ATOM 1719 C CA . ASP A 1 207 ? 20.076 8.561 -21.177 1.00 77.38 207 ASP A CA 1
ATOM 1720 C C . ASP A 1 207 ? 19.283 9.798 -20.744 1.00 77.38 207 ASP A C 1
ATOM 1722 O O . ASP A 1 207 ? 19.332 10.185 -19.578 1.00 77.38 207 ASP A O 1
ATOM 1726 N N . ASP A 1 208 ? 18.486 10.366 -21.652 1.00 77.12 208 ASP A N 1
ATOM 1727 C CA . ASP A 1 208 ? 17.625 11.515 -21.355 1.00 77.12 208 ASP A CA 1
ATOM 1728 C C . ASP A 1 208 ? 16.546 11.134 -20.330 1.00 77.12 208 ASP A C 1
ATOM 1730 O O . ASP A 1 208 ? 16.260 11.900 -19.413 1.00 77.12 208 ASP A O 1
ATOM 1734 N N . LEU A 1 209 ? 15.992 9.920 -20.445 1.00 78.62 209 LEU A N 1
ATOM 1735 C CA . LEU A 1 209 ? 15.054 9.375 -19.461 1.00 78.62 209 LEU A CA 1
ATOM 1736 C C . LEU A 1 209 ? 15.743 9.136 -18.113 1.00 78.62 209 LEU A C 1
ATOM 1738 O O . LEU A 1 209 ? 15.176 9.433 -17.064 1.00 78.62 209 LEU A O 1
ATOM 1742 N N . LYS A 1 210 ? 16.967 8.603 -18.130 1.00 76.88 210 LYS A N 1
ATOM 1743 C CA . LYS A 1 210 ? 17.714 8.298 -16.909 1.00 76.88 210 LYS A CA 1
ATOM 1744 C C . LYS A 1 210 ? 18.032 9.562 -16.110 1.00 76.88 210 LYS A C 1
ATOM 1746 O O . LYS A 1 210 ? 17.825 9.546 -14.907 1.00 76.88 210 LYS A O 1
ATOM 1751 N N . ASN A 1 211 ? 18.464 10.632 -16.777 1.00 82.25 211 ASN A N 1
ATOM 1752 C CA . ASN A 1 211 ? 18.794 11.912 -16.140 1.00 82.25 211 ASN A CA 1
ATOM 1753 C C . ASN A 1 211 ? 17.564 12.673 -15.608 1.00 82.25 211 ASN A C 1
ATOM 1755 O O . ASN A 1 211 ? 17.710 13.537 -14.750 1.00 82.25 211 ASN A O 1
ATOM 1759 N N . ASP A 1 212 ? 16.365 12.407 -16.138 1.00 81.56 212 ASP A N 1
ATOM 1760 C CA . ASP A 1 212 ? 15.124 13.055 -15.681 1.00 81.56 212 ASP A CA 1
ATOM 1761 C C . ASP A 1 212 ? 14.491 12.348 -14.469 1.00 81.56 212 ASP A C 1
ATOM 1763 O O . ASP A 1 212 ? 13.712 12.961 -13.737 1.00 81.56 212 ASP A O 1
ATOM 1767 N N . VAL A 1 213 ? 14.803 11.061 -14.273 1.00 77.50 213 VAL A N 1
ATOM 1768 C CA . VAL A 1 213 ? 14.191 10.194 -13.249 1.00 77.50 213 VAL A CA 1
ATOM 1769 C C . VAL A 1 213 ? 15.129 9.892 -12.071 1.00 77.50 213 VAL A C 1
ATOM 1771 O O . VAL A 1 213 ? 14.637 9.723 -10.955 1.00 77.50 213 VAL A O 1
ATOM 1774 N N . PHE A 1 214 ? 16.445 9.801 -12.296 1.00 66.88 214 PHE A N 1
ATOM 1775 C CA . PHE A 1 214 ? 17.453 9.395 -11.302 1.00 66.88 214 PHE A CA 1
ATOM 1776 C C . PHE A 1 214 ? 18.509 10.475 -11.073 1.00 66.88 214 PHE A C 1
ATOM 1778 O O . PHE A 1 214 ? 18.968 10.576 -9.912 1.00 66.88 214 PHE A O 1
#

Foldseek 3Di:
DDCLVVLVVCLVVVHQLVVSQVVCCVVPHHPPDDSVVSVVSSVCVVVVNSDPDDPPPPPDDDPVLLVLLVVVCVVPVPDDLVNNCVVSVHDSVVSVVSCVVVVNDRADDDDDDDDDDDALVNVLVVVVVVVVVCCVPPVVQVPDQAAEDEDAPPCSCVDPSNVVSCVVVRHHYDDDDHRCLVVPCCSVPVVVVVCVVCVPDDDPDPVVVVVVND

Organism: Strongyloides papillosus (NCBI:txid174720)

Sequence (214 aa):
MDFRLIYLYEFKLGQAAAKTSRKINKAFGQRSTNKRTIQRQFQKFRNRDISFQRKEDSRGINVLENEKIKRMVEHNPRITVRKLAGGIECQCSNCIQLLITHKYEEKIDSYIPHEETMTADRYCKKEEEMRKKLSDLKPALVNKRDPILFHDNAEPHVSKTTVQKLKKLECETLLHPAYSPDLSLTDYHLFKELELHLRQKKFTKSDDLKNDVF